Protein AF-A0A1F5L7R1-F1 (afdb_monomer)

pLDDT: mean 73.37, std 27.28, range [24.64, 97.44]

InterPro domains:
  IPR043803 Domain of unknown function DUF5872 [PF19197] (8-75)

Radius of gyration: 29.21 Å; Cα contacts (8 Å, |Δi|>4): 154; chains: 1; bounding box: 53×44×106 Å

Sequence (204 aa):
MPPKDKYTDPKLRDKVKTEIHNSDKGGQPGQWSARKAQMMAAEYKKRGGGYNTNKEGKDESQKHLDKWTKEEWQTKEGSGTARQDDDSRKRYLPKKAWEGMNEEEKEETEDKKVEGSKEGKQFVGNTGTAKEARKRVTFDIDGNLNGKEEADGKREADGKGEADGKSKNTKGEGSGKKAGTKRKAKSQPAEKDNDRIKSLRKRK

Structure (mmCIF, N/CA/C/O backbone):
data_AF-A0A1F5L7R1-F1
#
_entry.id   AF-A0A1F5L7R1-F1
#
loop_
_atom_site.group_PDB
_atom_site.id
_atom_site.type_symbol
_atom_site.label_atom_id
_atom_site.label_alt_id
_atom_site.label_comp_id
_atom_site.label_asym_id
_atom_site.label_entity_id
_atom_site.label_seq_id
_atom_site.pdbx_PDB_ins_code
_atom_site.Cartn_x
_atom_site.Cartn_y
_atom_site.Cartn_z
_atom_site.occupancy
_atom_site.B_iso_or_equiv
_atom_site.auth_seq_id
_atom_site.auth_comp_id
_atom_site.auth_asym_id
_atom_site.auth_atom_id
_atom_site.pdbx_PDB_model_num
ATOM 1 N N . MET A 1 1 ? 3.285 8.938 -19.400 1.00 54.31 1 MET A N 1
ATOM 2 C CA . MET A 1 1 ? 4.449 8.043 -19.174 1.00 54.31 1 MET A CA 1
ATOM 3 C C . MET A 1 1 ? 5.331 8.697 -18.123 1.00 54.31 1 MET A C 1
ATOM 5 O O . MET A 1 1 ? 5.339 9.922 -18.104 1.00 54.31 1 MET A O 1
ATOM 9 N N . PRO A 1 2 ? 5.999 7.939 -17.234 1.00 57.50 2 PRO A N 1
ATOM 10 C CA . PRO A 1 2 ? 6.921 8.538 -16.271 1.00 57.50 2 PRO A CA 1
ATOM 11 C C . PRO A 1 2 ? 7.959 9.404 -17.005 1.00 57.50 2 PRO A C 1
ATOM 13 O O . PRO A 1 2 ? 8.331 9.041 -18.128 1.00 57.50 2 PRO A O 1
ATOM 16 N N . PRO A 1 3 ? 8.393 10.530 -16.411 1.00 64.44 3 PRO A N 1
ATOM 17 C CA . PRO A 1 3 ? 9.410 11.397 -16.997 1.00 64.44 3 PRO A CA 1
ATOM 18 C C . PRO A 1 3 ? 10.644 10.584 -17.389 1.00 64.44 3 PRO A C 1
ATOM 20 O O . PRO A 1 3 ? 11.042 9.674 -16.655 1.00 64.44 3 PRO A O 1
ATOM 23 N N . LYS A 1 4 ? 11.230 10.889 -18.552 1.00 69.44 4 LYS A N 1
ATOM 24 C CA . LYS A 1 4 ? 12.421 10.188 -19.065 1.00 69.44 4 LYS A CA 1
ATOM 25 C C . LYS A 1 4 ? 13.577 10.255 -18.065 1.00 69.44 4 LYS A C 1
ATOM 27 O O . LYS A 1 4 ? 14.307 9.284 -17.927 1.00 69.44 4 LYS A O 1
ATOM 32 N N . ASP A 1 5 ? 13.628 11.319 -17.276 1.00 75.94 5 ASP A N 1
ATOM 33 C CA . ASP A 1 5 ? 14.652 11.589 -16.264 1.00 75.94 5 ASP A CA 1
ATOM 34 C C . ASP A 1 5 ? 14.678 10.558 -15.121 1.00 75.94 5 ASP A C 1
ATOM 36 O O . ASP A 1 5 ? 15.670 10.451 -14.406 1.00 75.94 5 ASP A O 1
ATOM 40 N N . LYS A 1 6 ? 13.624 9.738 -14.969 1.00 81.94 6 LYS A N 1
ATOM 41 C CA . LYS A 1 6 ? 13.574 8.647 -13.977 1.00 81.94 6 LYS A CA 1
ATOM 42 C C . LYS A 1 6 ? 14.411 7.420 -14.368 1.00 81.94 6 LYS A C 1
ATOM 44 O O . LYS A 1 6 ? 14.561 6.511 -13.553 1.00 81.94 6 LYS A O 1
ATOM 49 N N . TYR A 1 7 ? 14.929 7.361 -15.592 1.00 87.31 7 TYR A N 1
ATOM 50 C CA . TYR A 1 7 ? 15.654 6.211 -16.135 1.00 87.31 7 TYR A CA 1
ATOM 51 C C . TYR A 1 7 ? 17.095 6.583 -16.470 1.00 87.31 7 TYR A C 1
ATOM 53 O O . TYR A 1 7 ? 17.334 7.640 -17.048 1.00 87.31 7 TYR A O 1
ATOM 61 N N . THR A 1 8 ? 18.043 5.697 -16.157 1.00 89.81 8 THR A N 1
ATOM 62 C CA . THR A 1 8 ? 19.463 5.924 -16.475 1.00 89.81 8 THR A CA 1
ATOM 63 C C . THR A 1 8 ? 19.701 5.999 -17.984 1.00 89.81 8 THR A C 1
ATOM 65 O O . THR A 1 8 ? 20.498 6.815 -18.432 1.00 89.81 8 THR A O 1
ATOM 68 N N . ASP A 1 9 ? 18.975 5.198 -18.775 1.00 90.94 9 ASP A N 1
ATOM 69 C CA . ASP A 1 9 ? 19.001 5.252 -20.237 1.00 90.94 9 ASP A CA 1
ATOM 70 C C . ASP A 1 9 ? 17.573 5.230 -20.823 1.00 90.94 9 ASP A C 1
ATOM 72 O O . ASP A 1 9 ? 16.980 4.167 -21.064 1.00 90.94 9 ASP A O 1
ATOM 76 N N . PRO A 1 10 ? 16.994 6.412 -21.099 1.00 91.50 10 PRO A N 1
ATOM 77 C CA . PRO A 1 10 ? 15.665 6.515 -21.691 1.00 91.50 10 PRO A CA 1
ATOM 78 C C . PRO A 1 10 ? 15.576 5.915 -23.101 1.00 91.50 10 PRO A C 1
ATOM 80 O O . PRO A 1 10 ? 14.526 5.394 -23.479 1.00 91.50 10 PRO A O 1
ATOM 83 N N . LYS A 1 11 ? 16.665 5.961 -23.884 1.00 92.62 11 LYS A N 1
ATOM 84 C CA . LYS A 1 11 ? 16.683 5.452 -25.264 1.00 92.62 11 LYS A CA 1
ATOM 85 C C . LYS A 1 11 ? 16.671 3.928 -25.271 1.00 92.62 11 LYS A C 1
ATOM 87 O O . LYS A 1 11 ? 15.932 3.331 -26.054 1.00 92.62 11 LYS A O 1
ATOM 92 N N . LEU A 1 12 ? 17.444 3.295 -24.388 1.00 93.69 12 LEU A N 1
ATOM 93 C CA . LEU A 1 12 ? 17.411 1.845 -24.195 1.00 93.69 12 LEU A CA 1
ATOM 94 C C . LEU A 1 12 ? 16.014 1.38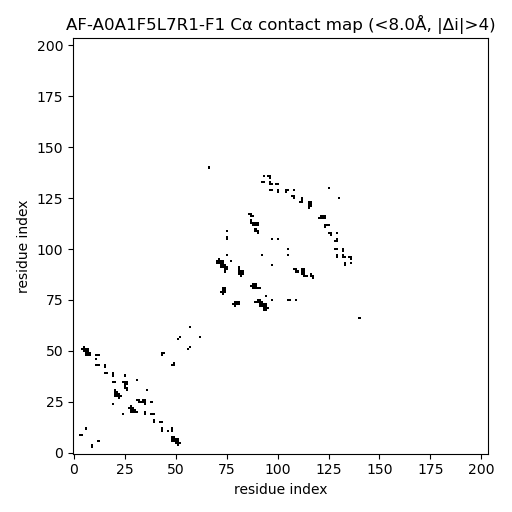0 -23.782 1.00 93.69 12 LEU A C 1
ATOM 96 O O . LEU A 1 12 ? 15.495 0.410 -24.332 1.00 93.69 12 LEU A O 1
ATOM 100 N N . ARG A 1 13 ? 15.370 2.099 -22.860 1.00 93.81 13 ARG A N 1
ATOM 101 C CA . ARG A 1 13 ? 14.007 1.783 -22.429 1.00 93.81 13 ARG A CA 1
ATOM 102 C C . ARG A 1 13 ? 13.008 1.809 -23.581 1.00 93.81 13 ARG A C 1
ATOM 104 O O . ARG A 1 13 ? 12.184 0.901 -23.684 1.00 93.81 13 ARG A O 1
ATOM 111 N N . ASP A 1 14 ? 13.054 2.840 -24.421 1.00 93.56 14 ASP A N 1
ATOM 112 C CA . ASP A 1 14 ? 12.123 2.971 -25.543 1.00 93.56 14 ASP A CA 1
ATOM 113 C C . ASP A 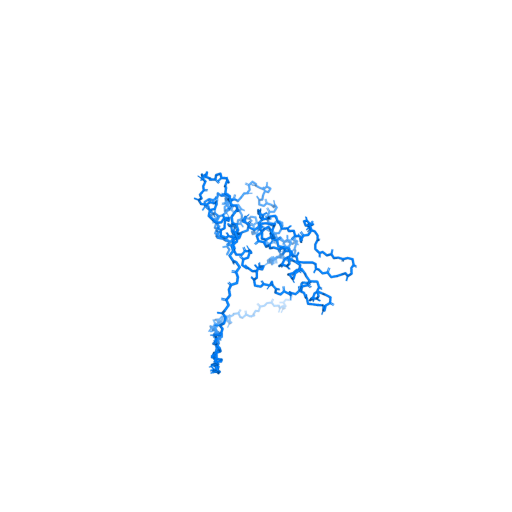1 14 ? 12.328 1.851 -26.577 1.00 93.56 14 ASP A C 1
ATOM 115 O O . ASP A 1 14 ? 11.338 1.295 -27.051 1.00 93.56 14 ASP A O 1
ATOM 119 N N . LYS A 1 15 ? 13.578 1.430 -26.832 1.00 95.25 15 LYS A N 1
ATOM 120 C CA . LYS A 1 15 ? 13.888 0.253 -27.668 1.00 95.25 15 LYS A CA 1
ATOM 121 C C . LYS A 1 15 ? 13.318 -1.043 -27.085 1.00 95.25 15 LYS A C 1
ATOM 123 O O . LYS A 1 15 ? 12.593 -1.766 -27.758 1.00 95.25 15 LYS A O 1
ATOM 128 N N . VAL A 1 16 ? 13.578 -1.320 -25.805 1.00 94.88 16 VAL A N 1
ATOM 129 C CA . VAL A 1 16 ? 13.053 -2.528 -25.140 1.00 94.88 16 VAL A CA 1
ATOM 130 C C . VAL A 1 16 ? 11.521 -2.523 -25.137 1.00 94.88 16 VAL A C 1
ATOM 132 O O . VAL A 1 16 ? 10.880 -3.556 -25.337 1.00 94.88 16 VAL A O 1
ATOM 135 N N . LYS A 1 17 ? 10.909 -1.350 -24.945 1.00 93.62 17 LYS A N 1
ATOM 136 C CA . LYS A 1 17 ? 9.456 -1.190 -24.992 1.00 93.62 17 LYS A CA 1
ATOM 137 C C . LYS A 1 17 ? 8.897 -1.546 -26.369 1.00 93.62 17 LYS A C 1
ATOM 139 O O . LYS A 1 17 ? 7.914 -2.280 -26.414 1.00 93.62 17 LYS A O 1
ATOM 144 N N . THR A 1 18 ? 9.465 -1.031 -27.460 1.00 94.88 18 THR A N 1
ATOM 145 C CA . THR A 1 18 ? 8.961 -1.309 -28.816 1.00 94.88 18 THR A CA 1
ATOM 146 C C . THR A 1 18 ? 9.141 -2.774 -29.200 1.00 94.88 18 THR A C 1
ATOM 148 O O . THR A 1 18 ? 8.199 -3.378 -29.710 1.00 94.88 18 THR A O 1
ATOM 151 N N . GLU A 1 19 ? 10.288 -3.373 -28.874 1.00 94.44 19 GLU A N 1
ATOM 152 C CA . GLU A 1 19 ? 10.548 -4.802 -29.093 1.00 94.44 19 GLU A CA 1
ATOM 153 C C . GLU A 1 19 ? 9.495 -5.683 -28.402 1.00 94.44 19 GLU A C 1
ATOM 155 O O . GLU A 1 19 ? 8.880 -6.542 -29.031 1.00 94.44 19 GLU A O 1
ATOM 160 N N . ILE A 1 20 ? 9.217 -5.437 -27.119 1.00 94.62 20 ILE A N 1
ATOM 161 C CA . ILE A 1 20 ? 8.271 -6.256 -26.343 1.00 94.62 20 ILE A CA 1
ATOM 162 C C . ILE A 1 20 ? 6.820 -5.960 -26.709 1.00 94.62 20 ILE A C 1
ATOM 164 O O . ILE A 1 20 ? 5.980 -6.859 -26.704 1.00 94.62 20 ILE A O 1
ATOM 168 N N . HIS A 1 21 ? 6.508 -4.712 -27.049 1.00 94.38 21 HIS A N 1
ATOM 169 C CA . HIS A 1 21 ? 5.183 -4.342 -27.530 1.00 94.38 21 HIS A CA 1
ATOM 170 C C . HIS A 1 21 ? 4.824 -5.122 -28.800 1.00 94.38 21 HIS A C 1
ATOM 172 O O . HIS A 1 21 ? 3.719 -5.659 -28.898 1.00 94.38 21 HIS A O 1
ATOM 178 N N . ASN A 1 22 ? 5.775 -5.243 -29.728 1.00 94.75 22 ASN A N 1
ATOM 179 C CA . ASN A 1 22 ? 5.586 -5.938 -30.999 1.00 94.75 22 ASN A CA 1
ATOM 180 C C . ASN A 1 22 ? 5.802 -7.452 -30.904 1.00 94.75 22 ASN A C 1
ATOM 182 O O . ASN A 1 22 ? 5.385 -8.173 -31.802 1.00 94.75 22 ASN A O 1
ATOM 186 N N . SER A 1 23 ? 6.395 -7.943 -29.816 1.00 92.38 23 SER A N 1
ATOM 187 C CA . SER A 1 23 ? 6.510 -9.376 -29.576 1.00 92.38 23 SER A CA 1
ATOM 188 C C . SER A 1 23 ? 5.147 -10.019 -29.300 1.00 92.38 23 SER A C 1
ATOM 190 O O . SER A 1 23 ? 4.250 -9.451 -28.678 1.00 92.38 23 SER A O 1
ATOM 192 N N . ASP A 1 24 ? 5.037 -11.258 -29.739 1.00 92.19 24 ASP A N 1
ATOM 193 C CA . ASP A 1 24 ? 4.025 -12.271 -29.456 1.00 92.19 24 ASP A CA 1
ATOM 194 C C . ASP A 1 24 ? 4.119 -12.845 -28.023 1.00 92.19 24 ASP A C 1
ATOM 196 O O . ASP A 1 24 ? 3.237 -13.575 -27.566 1.00 92.19 24 ASP A O 1
ATOM 200 N N . LYS A 1 25 ? 5.152 -12.469 -27.255 1.00 87.06 25 LYS A N 1
ATOM 201 C CA . LYS A 1 25 ? 5.330 -12.895 -25.861 1.00 87.06 25 LYS A CA 1
ATOM 202 C C . LYS A 1 25 ? 4.546 -12.014 -24.891 1.00 87.06 25 LYS A C 1
ATOM 204 O O . LYS A 1 25 ? 4.654 -10.790 -24.882 1.00 87.06 25 LYS A O 1
ATOM 209 N N . GLY A 1 26 ? 3.790 -12.660 -24.003 1.00 86.12 26 GLY A N 1
ATOM 210 C CA . GLY A 1 26 ? 3.022 -11.978 -22.960 1.00 86.12 26 GLY A CA 1
ATOM 211 C C . GLY A 1 26 ? 1.729 -11.323 -23.452 1.00 86.12 26 GLY A C 1
ATOM 212 O O . GLY A 1 26 ? 1.176 -10.502 -22.732 1.00 86.12 26 GLY A O 1
ATOM 213 N N . GLY A 1 27 ? 1.237 -11.657 -24.642 1.00 91.38 27 GLY A N 1
ATOM 214 C CA . GLY A 1 27 ? -0.018 -11.148 -25.202 1.00 91.38 27 GLY A CA 1
ATOM 215 C C . GLY A 1 27 ? 0.098 -10.932 -26.708 1.00 91.38 27 GLY A C 1
ATOM 216 O O . GLY A 1 27 ? 1.162 -11.154 -27.281 1.00 91.38 27 GLY A O 1
ATOM 217 N N . GLN A 1 28 ? -0.975 -10.463 -27.347 1.00 91.69 28 GLN A N 1
ATOM 218 C CA . GLN A 1 28 ? -0.959 -10.216 -28.789 1.00 91.69 28 GLN A CA 1
ATOM 219 C C . GLN A 1 28 ? 0.059 -9.122 -29.172 1.00 91.69 28 GLN A C 1
ATOM 221 O O . GLN A 1 28 ? 0.217 -8.140 -28.429 1.00 91.69 28 GLN A O 1
ATOM 226 N N . PRO A 1 29 ? 0.747 -9.262 -30.320 1.00 93.75 29 PRO A N 1
ATOM 227 C CA . PRO A 1 29 ? 1.580 -8.208 -30.894 1.00 93.75 29 PRO A CA 1
ATOM 228 C C . PRO A 1 29 ? 0.817 -6.886 -31.012 1.00 93.75 29 PRO A C 1
ATOM 230 O O . PRO A 1 29 ? -0.353 -6.867 -31.385 1.00 93.75 29 PRO A O 1
ATOM 233 N N . GLY A 1 30 ? 1.465 -5.772 -30.674 1.00 92.38 30 GLY A N 1
ATOM 234 C CA . GLY A 1 30 ? 0.848 -4.447 -30.759 1.00 92.38 30 GLY A CA 1
ATOM 235 C C . GLY A 1 30 ? -0.032 -4.064 -29.563 1.00 92.38 30 GLY A C 1
ATOM 236 O O . GLY A 1 30 ? -0.551 -2.952 -29.530 1.00 92.38 30 GLY A O 1
ATOM 237 N N . GLN A 1 31 ? -0.197 -4.950 -28.577 1.00 93.69 31 GLN A N 1
ATOM 238 C CA . GLN A 1 31 ? -0.926 -4.662 -27.341 1.00 93.69 31 GLN A CA 1
ATOM 239 C C . GLN A 1 31 ? 0.003 -4.615 -26.132 1.00 93.69 31 GLN A C 1
ATOM 241 O O . GLN A 1 31 ? 1.000 -5.339 -26.050 1.00 93.69 31 GLN A O 1
ATOM 246 N N . TRP A 1 32 ? -0.365 -3.791 -25.151 1.00 95.00 32 TRP A N 1
ATOM 247 C CA . TRP A 1 32 ? 0.338 -3.696 -23.880 1.00 95.00 32 TRP A CA 1
ATOM 248 C C . TRP A 1 32 ? -0.412 -4.454 -22.786 1.00 95.00 32 TRP A C 1
ATOM 250 O O . TRP A 1 32 ? -1.535 -4.104 -22.433 1.00 95.00 32 TRP A O 1
ATOM 260 N N . SER A 1 33 ? 0.226 -5.481 -22.232 1.00 94.38 33 SER A N 1
ATOM 261 C CA . SER A 1 33 ? -0.309 -6.296 -21.140 1.00 94.38 33 SER A CA 1
ATOM 262 C C . SER A 1 33 ? 0.548 -6.157 -19.878 1.00 94.38 33 SER A C 1
ATOM 264 O O . SER A 1 33 ? 1.711 -5.742 -19.932 1.00 94.38 33 SER A O 1
ATOM 266 N N . ALA A 1 34 ? 0.011 -6.582 -18.730 1.00 94.44 34 ALA A N 1
ATOM 267 C CA . ALA A 1 34 ? 0.777 -6.659 -17.485 1.00 94.44 34 ALA A CA 1
ATOM 268 C C . ALA A 1 34 ? 2.025 -7.550 -17.631 1.00 94.44 34 ALA A C 1
ATOM 270 O O . ALA A 1 34 ? 3.105 -7.199 -17.153 1.00 94.44 34 ALA A O 1
ATOM 271 N N . ARG A 1 35 ? 1.909 -8.672 -18.356 1.00 94.88 35 ARG A N 1
ATOM 272 C CA . ARG A 1 35 ? 3.029 -9.594 -18.574 1.00 94.88 35 ARG A CA 1
ATOM 273 C C . ARG A 1 35 ? 4.128 -8.965 -19.430 1.00 94.88 35 ARG A C 1
ATOM 275 O O . ARG A 1 35 ? 5.303 -9.115 -19.105 1.00 94.88 35 ARG A O 1
ATOM 282 N N . LYS A 1 36 ? 3.763 -8.203 -20.463 1.00 95.88 36 LYS A N 1
ATOM 283 C CA . LYS A 1 36 ? 4.718 -7.430 -21.271 1.00 95.88 36 LYS A CA 1
ATOM 284 C C . LYS A 1 36 ? 5.417 -6.348 -20.454 1.00 95.88 36 LYS A C 1
ATOM 286 O O . LYS A 1 36 ? 6.626 -6.184 -20.578 1.00 95.88 36 LYS A O 1
ATOM 291 N N . ALA A 1 37 ? 4.702 -5.659 -19.564 1.00 94.62 37 ALA A N 1
ATOM 292 C CA . ALA A 1 37 ? 5.318 -4.677 -18.672 1.00 94.62 37 ALA A CA 1
ATOM 293 C C . ALA A 1 37 ? 6.376 -5.311 -17.747 1.00 94.62 37 ALA A C 1
ATOM 295 O O . ALA A 1 37 ? 7.464 -4.755 -17.601 1.00 94.62 37 ALA A O 1
ATOM 296 N N . GLN A 1 38 ? 6.089 -6.492 -17.185 1.00 94.94 38 GLN A N 1
ATOM 297 C CA . GLN A 1 38 ?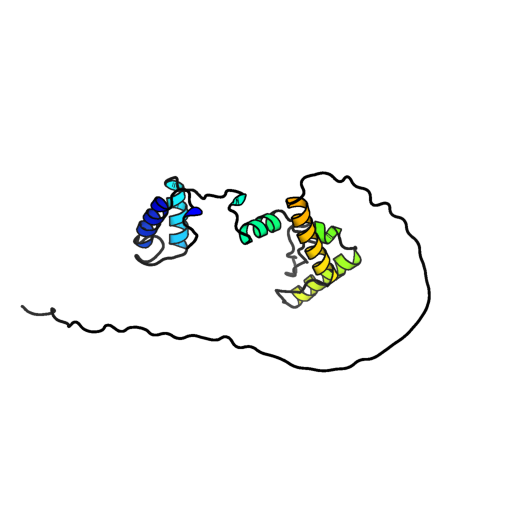 7.058 -7.261 -16.393 1.00 94.94 38 GLN A CA 1
ATOM 298 C C . GLN A 1 38 ? 8.290 -7.648 -17.221 1.00 94.94 38 GLN A C 1
ATOM 300 O O . GLN A 1 38 ? 9.418 -7.437 -16.777 1.00 94.94 38 GLN A O 1
ATOM 305 N N . MET A 1 39 ? 8.082 -8.170 -18.436 1.00 94.81 39 MET A N 1
ATOM 306 C CA . MET A 1 39 ? 9.182 -8.524 -19.339 1.00 94.81 39 MET A CA 1
ATOM 307 C C . MET A 1 39 ? 10.027 -7.302 -19.707 1.00 94.81 39 MET A C 1
ATOM 309 O O . MET A 1 39 ? 11.248 -7.394 -19.709 1.00 94.81 39 MET A O 1
ATOM 313 N N . MET A 1 40 ? 9.405 -6.146 -19.953 1.00 95.19 40 MET A N 1
ATOM 314 C CA . MET A 1 40 ? 10.120 -4.909 -20.281 1.00 95.19 40 MET A CA 1
ATOM 315 C C . MET A 1 40 ? 10.984 -4.422 -19.135 1.00 95.19 40 MET A C 1
ATOM 317 O O . MET A 1 40 ? 12.141 -4.083 -19.365 1.00 95.19 40 MET A O 1
ATOM 321 N N . ALA A 1 41 ? 10.468 -4.442 -17.907 1.00 94.19 41 ALA A N 1
ATOM 322 C CA . ALA A 1 41 ? 11.264 -4.088 -16.741 1.00 94.19 41 ALA A CA 1
ATOM 323 C C . ALA A 1 41 ? 12.469 -5.032 -16.567 1.00 94.19 41 ALA A C 1
ATOM 325 O O . ALA A 1 41 ? 13.577 -4.565 -16.299 1.00 94.19 41 ALA A O 1
ATOM 326 N N . ALA A 1 42 ? 12.265 -6.340 -16.757 1.00 95.19 42 ALA A N 1
ATOM 327 C CA . ALA A 1 42 ? 13.323 -7.340 -16.649 1.00 95.19 42 ALA A CA 1
ATOM 328 C C . ALA A 1 42 ? 14.388 -7.191 -17.749 1.00 95.19 42 ALA A C 1
ATOM 330 O O . ALA A 1 42 ? 15.576 -7.151 -17.440 1.00 95.19 42 ALA A O 1
ATOM 331 N N . GLU A 1 43 ? 13.980 -7.056 -19.013 1.00 95.06 43 GLU A N 1
ATOM 332 C CA . GLU A 1 43 ? 14.885 -6.868 -20.156 1.00 95.06 43 GLU A CA 1
ATOM 333 C C . GLU A 1 43 ? 15.636 -5.539 -20.082 1.00 95.06 43 GLU A C 1
ATOM 335 O O . GLU A 1 43 ? 16.840 -5.497 -20.318 1.00 95.06 43 GLU A O 1
ATOM 340 N N . TYR A 1 44 ? 14.960 -4.459 -19.686 1.00 95.31 44 TYR A N 1
ATOM 341 C CA . TYR A 1 44 ? 15.604 -3.168 -19.472 1.00 95.31 44 TYR A CA 1
ATOM 342 C C . TYR A 1 44 ? 16.705 -3.280 -18.412 1.00 95.31 44 TYR A C 1
ATOM 344 O O . TYR A 1 44 ? 17.836 -2.876 -18.674 1.00 95.31 44 TYR A O 1
ATOM 352 N N . LYS A 1 45 ? 16.419 -3.928 -17.273 1.00 94.06 45 LYS A N 1
ATOM 353 C CA . LYS A 1 45 ? 17.420 -4.183 -16.226 1.00 94.06 45 LYS A CA 1
ATOM 354 C C . LYS A 1 45 ? 18.561 -5.079 -16.714 1.00 94.06 45 LYS A C 1
ATOM 356 O O . LYS A 1 45 ? 19.723 -4.799 -16.439 1.00 94.06 45 LYS A O 1
ATOM 361 N N . LYS A 1 46 ? 18.244 -6.134 -17.467 1.00 95.38 46 LYS A N 1
ATOM 362 C CA . LYS A 1 46 ? 19.226 -7.074 -18.028 1.00 95.38 46 LYS A CA 1
ATOM 363 C C . LYS A 1 46 ? 20.194 -6.395 -18.996 1.00 95.38 46 LYS A C 1
ATOM 365 O O . LYS A 1 46 ? 21.368 -6.742 -19.023 1.00 95.38 46 LYS A O 1
ATOM 370 N N . ARG A 1 47 ? 19.719 -5.416 -19.766 1.00 95.00 47 ARG A N 1
ATOM 371 C CA . ARG A 1 47 ? 20.532 -4.643 -20.719 1.00 95.00 47 ARG A CA 1
ATOM 372 C C . ARG A 1 47 ? 21.283 -3.470 -20.072 1.00 95.00 47 ARG A C 1
ATOM 374 O O . ARG A 1 47 ? 21.760 -2.597 -20.786 1.00 95.00 47 ARG A O 1
ATOM 381 N N . GLY A 1 48 ? 21.383 -3.436 -18.740 1.00 92.19 48 GLY A N 1
ATOM 382 C CA . GLY A 1 48 ? 22.104 -2.395 -17.997 1.00 92.19 48 GLY A CA 1
ATOM 383 C C . GLY A 1 48 ? 21.286 -1.131 -17.717 1.00 92.19 48 GLY A C 1
ATOM 384 O O . GLY A 1 48 ? 21.812 -0.157 -17.185 1.00 92.19 48 GLY A O 1
ATOM 385 N N . GLY A 1 49 ? 19.993 -1.135 -18.042 1.00 91.81 49 GLY A N 1
ATOM 386 C CA . GLY A 1 49 ? 19.073 -0.063 -17.699 1.00 91.81 49 GLY A CA 1
ATOM 387 C C . GLY A 1 49 ? 18.771 -0.022 -16.200 1.00 91.81 49 GLY A C 1
ATOM 388 O O . GLY A 1 49 ? 18.460 -1.031 -15.570 1.00 91.81 49 GLY A O 1
ATOM 389 N N . GLY A 1 50 ? 18.813 1.170 -15.624 1.00 89.50 50 GLY A N 1
ATOM 390 C CA . GLY A 1 50 ? 18.535 1.445 -14.221 1.00 89.50 50 GLY A CA 1
ATOM 391 C C . GLY A 1 50 ? 17.534 2.583 -14.047 1.00 89.50 50 GLY A C 1
ATOM 392 O O . GLY A 1 50 ? 17.005 3.143 -15.017 1.00 89.50 50 GLY A O 1
ATOM 393 N N . TYR A 1 51 ? 17.275 2.915 -12.786 1.00 88.00 51 TYR A N 1
ATOM 394 C CA . TYR A 1 51 ? 16.397 4.006 -12.380 1.00 88.00 51 TYR A CA 1
ATOM 395 C C . TYR A 1 51 ? 17.216 5.061 -11.644 1.00 88.00 51 TYR A C 1
ATOM 397 O O . TYR A 1 51 ? 18.009 4.723 -10.768 1.00 88.00 51 TYR A O 1
ATOM 405 N N . ASN A 1 52 ? 16.998 6.330 -11.976 1.00 81.81 52 ASN A N 1
ATOM 406 C CA . ASN A 1 52 ? 17.622 7.445 -11.276 1.00 81.81 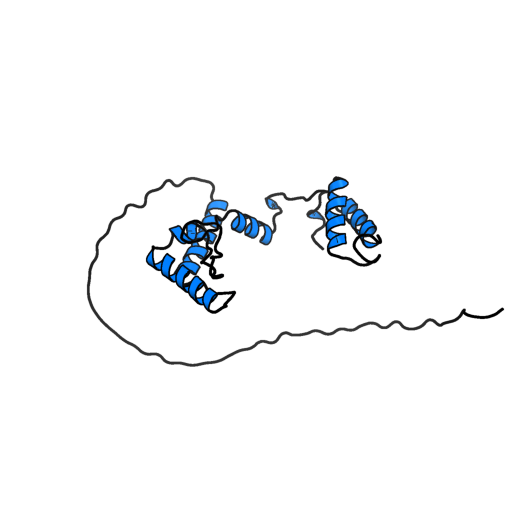52 ASN A CA 1
ATOM 407 C C . ASN A 1 52 ? 16.806 7.719 -10.010 1.00 81.81 52 ASN A C 1
ATOM 409 O O . ASN A 1 52 ? 15.810 8.440 -10.041 1.00 81.81 52 ASN A O 1
ATOM 413 N N . THR A 1 53 ? 17.182 7.092 -8.898 1.00 70.94 53 THR A N 1
ATOM 414 C CA . THR A 1 53 ? 16.535 7.292 -7.594 1.00 70.94 53 THR A CA 1
ATOM 415 C C . THR A 1 53 ? 17.450 8.075 -6.662 1.00 70.94 53 THR A C 1
ATOM 417 O O . THR A 1 53 ? 17.796 7.601 -5.579 1.00 70.94 53 THR A O 1
ATOM 420 N N . ASN A 1 54 ? 17.864 9.277 -7.066 1.00 70.19 54 ASN A N 1
ATOM 421 C CA . ASN A 1 54 ? 18.499 10.191 -6.118 1.00 70.19 54 ASN A CA 1
ATOM 422 C C . ASN A 1 54 ? 17.452 10.592 -5.069 1.00 70.19 54 ASN A C 1
ATOM 424 O O . ASN A 1 54 ? 16.285 10.807 -5.405 1.00 70.19 54 ASN A O 1
ATOM 428 N N . LYS A 1 55 ? 17.848 10.678 -3.791 1.00 62.66 55 LYS A N 1
ATOM 429 C CA . LYS A 1 55 ? 16.946 11.055 -2.680 1.00 62.66 55 LYS A CA 1
ATOM 430 C C . LYS A 1 55 ? 16.228 12.386 -2.944 1.00 62.66 55 LYS A C 1
ATOM 432 O O . LYS A 1 55 ? 15.066 12.526 -2.580 1.00 62.66 55 LYS A O 1
ATOM 437 N N . GLU A 1 56 ? 16.899 13.305 -3.630 1.00 66.81 56 GLU A N 1
ATOM 438 C CA . GLU A 1 56 ? 16.397 14.631 -4.015 1.00 66.81 56 GLU A CA 1
ATOM 439 C C . GLU A 1 56 ? 15.378 14.575 -5.167 1.00 66.81 56 GLU A C 1
ATOM 441 O O . GLU A 1 56 ? 14.524 15.446 -5.279 1.00 66.81 56 GLU A O 1
ATOM 446 N N . GLY A 1 57 ? 15.422 13.525 -5.995 1.00 69.56 57 GLY A N 1
ATOM 447 C CA . GLY A 1 57 ? 14.512 13.310 -7.125 1.00 69.56 57 GLY A CA 1
ATOM 448 C C . GLY A 1 57 ? 13.254 12.505 -6.782 1.00 69.56 57 GLY A C 1
ATOM 449 O O . GLY A 1 57 ? 12.497 12.136 -7.684 1.00 69.56 57 GLY A O 1
ATOM 450 N N . LYS A 1 58 ? 13.028 12.182 -5.500 1.00 79.00 58 LYS A N 1
ATOM 451 C CA . LYS A 1 58 ? 11.807 11.493 -5.065 1.00 79.00 58 LYS A CA 1
ATOM 452 C C . LYS A 1 58 ? 10.616 12.438 -5.176 1.00 79.00 58 LYS A C 1
ATOM 454 O O . LYS A 1 58 ? 10.626 13.526 -4.608 1.00 79.00 58 LYS A O 1
ATOM 459 N N . ASP A 1 59 ? 9.571 11.997 -5.870 1.00 83.25 59 ASP A N 1
ATOM 460 C CA . ASP A 1 59 ? 8.297 12.711 -5.841 1.00 83.25 59 ASP A CA 1
ATOM 461 C C . ASP A 1 59 ? 7.610 12.557 -4.470 1.00 83.25 59 ASP A C 1
ATOM 463 O O . ASP A 1 59 ? 7.957 11.681 -3.672 1.00 83.25 59 ASP A O 1
ATOM 467 N N . GLU A 1 60 ? 6.630 13.416 -4.190 1.00 84.12 60 GLU A N 1
ATOM 468 C CA . GLU A 1 60 ? 5.924 13.448 -2.901 1.00 84.12 60 GLU A CA 1
ATOM 469 C C . GLU A 1 60 ? 5.288 12.098 -2.533 1.00 84.12 60 GLU A C 1
ATOM 471 O O . GLU A 1 60 ? 5.276 11.713 -1.363 1.00 84.12 60 GLU A O 1
ATOM 476 N N . SER A 1 61 ? 4.832 11.324 -3.524 1.00 85.81 61 SER A N 1
ATOM 477 C CA . SER A 1 61 ? 4.264 9.997 -3.279 1.00 85.81 61 SER A CA 1
ATOM 478 C C . SER A 1 61 ? 5.330 8.989 -2.843 1.00 85.81 61 SER A C 1
ATOM 480 O O . SER A 1 61 ? 5.090 8.210 -1.923 1.00 85.81 61 SER A O 1
ATOM 482 N N . GLN A 1 62 ? 6.528 9.040 -3.435 1.00 85.75 62 GLN A N 1
ATOM 483 C CA . GLN A 1 62 ? 7.658 8.198 -3.031 1.00 85.75 62 GLN A CA 1
ATOM 484 C C . GLN A 1 62 ? 8.167 8.569 -1.637 1.00 85.75 62 GLN A C 1
ATOM 486 O O . GLN A 1 62 ? 8.452 7.682 -0.836 1.00 85.75 62 GLN A O 1
ATOM 491 N N . LYS A 1 63 ? 8.220 9.867 -1.312 1.00 87.06 63 LYS A N 1
ATOM 492 C CA . LYS A 1 63 ? 8.554 10.325 0.044 1.00 87.06 63 LYS A CA 1
ATOM 493 C C . LYS A 1 63 ? 7.532 9.821 1.063 1.00 87.06 63 LYS A C 1
ATOM 495 O O . LYS A 1 63 ? 7.915 9.330 2.120 1.00 87.06 63 LYS A O 1
ATOM 500 N N . HIS A 1 64 ? 6.239 9.906 0.749 1.00 86.44 64 HIS A N 1
ATOM 501 C CA . HIS A 1 64 ? 5.184 9.386 1.617 1.00 86.44 64 HIS A CA 1
ATOM 502 C C . HIS A 1 64 ? 5.272 7.859 1.783 1.00 86.44 64 HIS A C 1
ATOM 504 O O . HIS A 1 64 ? 5.101 7.358 2.890 1.00 86.44 64 HIS A O 1
ATOM 510 N N . LEU A 1 65 ? 5.589 7.113 0.719 1.00 89.50 65 LEU A N 1
ATOM 511 C CA . LEU A 1 65 ? 5.808 5.663 0.795 1.00 89.50 65 LEU A CA 1
ATOM 512 C C . LEU A 1 65 ? 7.009 5.298 1.669 1.00 89.50 65 LEU A C 1
ATOM 514 O O . LEU A 1 65 ? 6.908 4.361 2.458 1.00 89.50 65 LEU A O 1
ATOM 518 N N . ASP A 1 66 ? 8.119 6.034 1.573 1.00 87.00 66 ASP A N 1
ATOM 519 C CA . ASP A 1 66 ? 9.271 5.816 2.454 1.00 87.00 66 ASP A CA 1
ATOM 520 C C . ASP A 1 66 ? 8.885 6.006 3.925 1.00 87.00 66 ASP A C 1
ATOM 522 O O . ASP A 1 66 ? 9.292 5.214 4.770 1.00 87.00 66 ASP A O 1
ATOM 526 N N . LYS A 1 67 ? 8.117 7.059 4.239 1.00 87.44 67 LYS A N 1
ATOM 527 C CA . LYS A 1 67 ? 7.633 7.330 5.602 1.00 87.44 67 LYS A CA 1
ATOM 528 C C . LYS A 1 67 ? 6.738 6.193 6.083 1.00 87.44 67 LYS A C 1
ATOM 530 O O . LYS A 1 67 ? 7.025 5.586 7.106 1.00 87.44 67 LYS A O 1
ATOM 535 N N . TRP A 1 68 ? 5.740 5.841 5.277 1.00 90.38 68 TRP A N 1
ATOM 536 C CA . TRP A 1 68 ? 4.800 4.764 5.571 1.00 90.38 68 TRP A CA 1
ATOM 537 C C . TRP A 1 68 ? 5.492 3.407 5.779 1.00 90.38 68 TRP A C 1
ATOM 539 O O . TRP A 1 68 ? 5.095 2.654 6.658 1.00 90.38 68 TRP A O 1
ATOM 549 N N . THR A 1 69 ? 6.545 3.111 5.009 1.00 90.19 69 THR A N 1
ATOM 550 C CA . THR A 1 69 ? 7.315 1.855 5.115 1.00 90.19 69 THR A CA 1
ATOM 551 C C . THR A 1 69 ? 8.232 1.830 6.340 1.00 90.19 69 THR A C 1
ATOM 553 O O . THR A 1 69 ? 8.542 0.759 6.850 1.00 90.19 69 THR A O 1
ATOM 556 N N . LYS A 1 70 ? 8.688 2.997 6.813 1.00 89.38 70 LYS A N 1
ATOM 557 C CA . LYS A 1 70 ? 9.487 3.124 8.043 1.00 89.38 70 LYS A CA 1
ATOM 558 C C . LYS A 1 70 ? 8.643 3.053 9.312 1.00 89.38 70 LYS A C 1
ATOM 560 O O . LYS A 1 70 ? 9.198 2.860 10.389 1.00 89.38 70 LYS A O 1
ATOM 565 N N . GLU A 1 71 ? 7.337 3.271 9.210 1.00 91.44 71 GLU A N 1
ATOM 566 C CA . GLU A 1 71 ? 6.433 3.082 10.337 1.00 91.44 71 GLU A CA 1
ATOM 567 C C . GLU A 1 71 ? 6.388 1.594 10.712 1.00 91.44 71 GLU A C 1
ATOM 569 O O . GLU A 1 71 ? 6.181 0.726 9.868 1.00 91.44 71 GLU A O 1
ATOM 574 N N . GLU A 1 72 ? 6.565 1.289 11.995 1.00 93.62 72 GLU A N 1
ATOM 575 C CA . GLU A 1 72 ? 6.400 -0.071 12.508 1.00 93.62 72 GLU A CA 1
ATOM 576 C C . GLU A 1 72 ? 4.909 -0.348 12.712 1.00 93.62 72 GLU A C 1
ATOM 578 O O . GLU A 1 72 ? 4.324 0.054 13.717 1.00 93.62 72 GLU A O 1
ATOM 583 N N . TRP A 1 73 ? 4.256 -0.972 11.734 1.00 95.31 73 TRP A N 1
ATOM 584 C CA . TRP A 1 73 ? 2.825 -1.265 11.808 1.00 95.31 73 TRP A CA 1
ATOM 585 C C . TRP A 1 73 ? 2.541 -2.546 12.599 1.00 95.31 73 TRP A C 1
ATOM 587 O O . TRP A 1 73 ? 3.089 -3.607 12.301 1.00 95.31 73 TRP A O 1
ATOM 597 N N . GLN A 1 74 ? 1.634 -2.463 13.574 1.00 96.88 74 GLN A N 1
ATOM 598 C CA . GLN A 1 74 ? 1.307 -3.578 14.466 1.00 96.88 74 GLN A CA 1
ATOM 599 C C . GLN A 1 74 ? -0.121 -3.501 15.038 1.00 96.88 74 GLN A C 1
ATOM 601 O O . GLN A 1 74 ? -0.809 -2.475 14.944 1.00 96.88 74 GLN A O 1
ATOM 606 N N . THR A 1 75 ? -0.584 -4.601 15.633 1.00 97.12 75 THR A N 1
ATOM 607 C CA . THR A 1 75 ? -1.766 -4.630 16.512 1.00 97.12 75 THR A CA 1
ATOM 608 C C . THR A 1 75 ? -1.464 -4.018 17.877 1.00 97.12 75 THR A C 1
ATOM 610 O O . THR A 1 75 ? -0.302 -3.762 18.188 1.00 97.12 75 THR A O 1
ATOM 613 N N . LYS A 1 76 ? -2.496 -3.854 18.716 1.00 95.44 76 LYS A N 1
ATOM 614 C CA . LYS A 1 76 ? -2.361 -3.454 20.126 1.00 95.44 76 LYS A CA 1
ATOM 615 C C . LYS A 1 76 ? -1.292 -4.280 20.861 1.00 95.44 76 LYS A C 1
ATOM 617 O O . LYS A 1 76 ? -0.369 -3.710 21.426 1.00 95.44 76 LYS A O 1
ATOM 622 N N . GLU A 1 77 ? -1.347 -5.606 20.709 1.00 92.56 77 GLU A N 1
ATOM 623 C CA . GLU A 1 77 ? -0.406 -6.581 21.302 1.00 92.56 77 GLU A CA 1
ATOM 624 C C . GLU A 1 77 ? 1.005 -6.609 20.672 1.00 92.56 77 GLU A C 1
ATOM 626 O O . GLU A 1 77 ? 1.818 -7.471 20.988 1.00 92.56 77 GLU A O 1
ATOM 631 N N . GLY A 1 78 ? 1.298 -5.742 19.698 1.00 93.31 78 GLY A N 1
ATOM 632 C CA . GLY A 1 78 ? 2.590 -5.738 19.002 1.00 93.31 78 GLY A CA 1
ATOM 633 C C . GLY A 1 78 ? 2.757 -6.784 17.889 1.00 93.31 78 GLY A C 1
ATOM 634 O O . GLY A 1 78 ? 3.832 -6.909 17.309 1.00 93.31 78 GLY A O 1
ATOM 635 N N . SER A 1 79 ? 1.701 -7.524 17.535 1.00 92.75 79 SER A N 1
ATOM 636 C CA . SER A 1 79 ? 1.738 -8.494 16.434 1.00 92.75 79 SER A CA 1
ATOM 637 C C . SER A 1 79 ? 1.666 -7.817 15.059 1.00 92.75 79 SER A C 1
ATOM 639 O O . SER A 1 79 ? 0.866 -6.908 14.823 1.00 92.75 79 SER A O 1
ATOM 641 N N . GLY A 1 80 ? 2.447 -8.322 14.100 1.00 93.69 80 GLY A N 1
ATOM 642 C CA . GLY A 1 80 ? 2.344 -7.954 12.680 1.00 93.69 80 GLY A CA 1
ATOM 643 C C . GLY A 1 80 ? 1.101 -8.528 11.982 1.00 93.69 80 GLY A C 1
ATOM 644 O O . GLY A 1 80 ? 0.757 -8.121 10.870 1.00 93.69 80 GLY A O 1
ATOM 645 N N . THR A 1 81 ? 0.387 -9.447 12.636 1.00 94.19 81 THR A N 1
ATOM 646 C CA . THR A 1 81 ? -0.796 -10.113 12.088 1.00 94.19 81 THR A CA 1
ATOM 647 C C . THR A 1 81 ? -2.044 -9.625 12.802 1.00 94.19 81 THR A C 1
ATOM 649 O O . THR A 1 81 ? -2.230 -9.875 13.986 1.00 94.19 81 THR A O 1
ATOM 652 N N . ALA A 1 82 ? -2.947 -8.977 12.064 1.00 94.81 82 ALA A N 1
ATOM 653 C CA . ALA A 1 82 ? -4.240 -8.567 12.610 1.00 94.81 82 ALA A CA 1
ATOM 654 C C . ALA A 1 82 ? -5.410 -9.509 12.253 1.00 94.81 82 ALA A C 1
ATOM 656 O O . ALA A 1 82 ? -6.521 -9.219 12.669 1.00 94.81 82 ALA A O 1
ATOM 657 N N . ARG A 1 83 ? -5.220 -10.589 11.472 1.00 95.38 83 ARG A N 1
ATOM 658 C CA . ARG A 1 83 ? -6.286 -11.583 11.198 1.00 95.38 83 ARG A CA 1
ATOM 659 C C . ARG A 1 83 ? -6.326 -12.536 12.380 1.00 95.38 83 ARG A C 1
ATOM 661 O O . ARG A 1 83 ? -5.265 -12.971 12.814 1.00 95.38 83 ARG A O 1
ATOM 668 N N . GLN A 1 84 ? -7.525 -12.813 12.858 1.00 93.38 84 GLN A N 1
ATOM 669 C CA . GLN A 1 84 ? -7.788 -13.739 13.948 1.00 93.38 84 GLN A CA 1
ATOM 670 C C . GLN A 1 84 ? -8.347 -15.054 13.399 1.00 93.38 84 GLN A C 1
ATOM 672 O O . GLN A 1 84 ? -8.725 -15.130 12.227 1.00 93.38 84 GLN A O 1
ATOM 677 N N . ASP A 1 85 ? -8.391 -16.076 14.249 1.00 93.56 85 ASP A N 1
ATOM 678 C CA . ASP A 1 85 ? -8.900 -17.404 13.887 1.00 93.56 85 ASP A CA 1
ATOM 679 C C . ASP A 1 85 ? -10.412 -17.404 13.610 1.00 93.56 85 ASP A C 1
ATOM 681 O O . ASP A 1 85 ? -10.897 -18.206 12.819 1.00 93.56 85 ASP A O 1
ATOM 685 N N . ASP A 1 86 ? -11.154 -16.462 14.200 1.00 91.25 86 ASP A N 1
ATOM 686 C CA . ASP A 1 86 ? -12.591 -16.251 13.978 1.00 91.25 86 ASP A CA 1
ATOM 687 C C . ASP A 1 86 ? -12.897 -15.386 12.735 1.00 91.25 86 ASP A C 1
ATOM 689 O O . ASP A 1 86 ? -13.980 -14.816 12.621 1.00 91.25 86 ASP A O 1
ATOM 693 N N . ASP A 1 87 ? -11.924 -15.237 11.825 1.00 91.19 87 ASP A N 1
ATOM 694 C CA . ASP A 1 87 ? -11.942 -14.362 10.641 1.00 91.19 87 ASP A CA 1
ATOM 695 C C . ASP A 1 87 ? -12.147 -12.864 10.915 1.00 91.19 87 ASP A C 1
ATOM 697 O O . ASP A 1 87 ? -12.131 -12.039 9.990 1.00 91.19 87 ASP A O 1
ATOM 701 N N . SER A 1 88 ? -12.242 -12.463 12.182 1.00 94.31 88 SER A N 1
ATOM 702 C CA . SER A 1 88 ? -12.263 -11.056 12.537 1.00 94.31 88 SER A CA 1
ATOM 703 C C . SER A 1 88 ? -10.870 -10.434 12.382 1.00 94.31 88 SER A C 1
ATOM 705 O O . SER A 1 88 ? -9.825 -11.097 12.369 1.00 94.31 88 SER A O 1
ATOM 707 N N . ARG A 1 89 ? -10.836 -9.111 12.219 1.00 96.12 89 ARG A N 1
ATOM 708 C CA . ARG A 1 89 ? -9.599 -8.347 12.075 1.00 96.12 89 ARG A CA 1
ATOM 709 C C . ARG A 1 89 ? -9.436 -7.394 13.251 1.00 96.12 89 ARG A C 1
ATOM 711 O O . ARG A 1 89 ? -10.319 -6.581 13.498 1.00 96.12 89 ARG A O 1
ATOM 718 N N . LYS A 1 90 ? -8.267 -7.428 13.886 1.00 96.38 90 LYS A N 1
ATOM 719 C CA . LYS A 1 90 ? -7.805 -6.441 14.868 1.00 96.38 90 LYS A CA 1
ATOM 720 C C . LYS A 1 90 ? -7.469 -5.105 14.213 1.00 96.38 90 LYS A C 1
ATOM 722 O O . LYS A 1 90 ? -7.257 -4.999 12.996 1.00 96.38 90 LYS A O 1
ATOM 727 N N . ARG A 1 91 ? -7.379 -4.057 15.029 1.00 97.12 91 ARG A N 1
ATOM 728 C CA . ARG A 1 91 ? -6.884 -2.754 14.579 1.00 97.12 91 ARG A CA 1
ATOM 729 C C . ARG A 1 91 ? -5.391 -2.834 14.267 1.00 97.12 91 ARG A C 1
ATOM 731 O O . ARG A 1 91 ? -4.623 -3.431 15.008 1.00 97.12 91 ARG A O 1
ATOM 738 N N . TYR A 1 92 ? -4.995 -2.206 13.163 1.00 96.38 92 TYR A N 1
ATOM 739 C CA . TYR A 1 92 ? -3.608 -2.137 12.719 1.00 96.38 92 TYR A CA 1
ATOM 740 C C . TYR A 1 92 ? -3.192 -0.667 12.609 1.00 96.38 92 TYR A C 1
ATOM 742 O O . TYR A 1 92 ? -3.769 0.080 11.812 1.00 96.38 92 TYR A O 1
ATOM 750 N N . LEU A 1 93 ? -2.253 -0.242 13.456 1.00 95.88 93 LEU A N 1
ATOM 751 C CA . LEU A 1 93 ? -1.767 1.139 13.554 1.00 95.88 93 LEU A CA 1
ATOM 752 C C . LEU A 1 93 ? -0.238 1.148 13.694 1.00 95.88 93 LEU A C 1
ATOM 754 O O . LEU A 1 93 ? 0.346 0.142 14.100 1.00 95.88 93 LEU A O 1
ATOM 758 N N . PRO A 1 94 ? 0.420 2.279 13.393 1.00 95.88 94 PRO A N 1
ATOM 759 C CA . PRO A 1 94 ? 1.828 2.462 13.721 1.00 95.88 94 PRO A CA 1
ATOM 760 C C . PRO A 1 94 ? 2.072 2.313 15.227 1.00 95.88 94 PRO A C 1
ATOM 762 O O . PRO A 1 94 ? 1.308 2.843 16.032 1.00 95.88 94 PRO A O 1
ATOM 765 N N . LYS A 1 95 ? 3.167 1.660 15.614 1.00 95.19 95 LYS A N 1
ATOM 766 C CA . LYS A 1 95 ? 3.594 1.449 17.003 1.00 95.19 95 LYS A CA 1
ATOM 767 C C . LYS A 1 95 ? 3.607 2.737 17.820 1.00 95.19 95 LYS A C 1
ATOM 769 O O . LYS A 1 95 ? 2.971 2.799 18.864 1.00 95.19 95 LYS A O 1
ATOM 774 N N . LYS A 1 96 ? 4.205 3.801 17.280 1.00 94.25 96 LYS A N 1
ATOM 775 C CA . LYS A 1 96 ? 4.220 5.127 17.919 1.00 94.25 96 LYS A CA 1
ATOM 776 C C . LYS A 1 96 ? 2.821 5.707 18.162 1.00 94.25 96 LYS A C 1
ATOM 778 O O . LYS A 1 96 ? 2.632 6.490 19.084 1.00 94.25 96 LYS A O 1
ATOM 783 N N . ALA A 1 97 ? 1.830 5.340 17.344 1.00 95.56 97 ALA A N 1
ATOM 784 C CA . ALA A 1 97 ? 0.456 5.789 17.553 1.00 95.56 97 ALA A CA 1
ATOM 785 C C . ALA A 1 97 ? -0.176 5.040 18.731 1.00 95.56 97 ALA A C 1
ATOM 787 O O . ALA A 1 97 ? -0.901 5.653 19.504 1.00 95.56 97 ALA A O 1
ATOM 788 N N . TRP A 1 98 ? 0.128 3.747 18.892 1.00 96.12 98 TRP A N 1
ATOM 789 C CA . TRP A 1 98 ? -0.268 2.984 20.076 1.00 96.12 98 TRP A CA 1
ATOM 790 C C . TRP A 1 98 ? 0.376 3.538 21.350 1.00 96.12 98 TRP A C 1
ATOM 792 O O . TRP A 1 98 ? -0.323 3.729 22.334 1.00 96.12 98 TRP A O 1
ATOM 802 N N . GLU A 1 99 ? 1.673 3.853 21.327 1.00 94.12 99 GLU A N 1
ATOM 803 C CA . GLU A 1 99 ? 2.401 4.426 22.476 1.00 94.12 99 GLU A CA 1
ATOM 804 C C . GLU A 1 99 ? 1.866 5.802 22.905 1.00 94.12 99 GLU A C 1
ATOM 806 O O . GLU A 1 99 ? 1.952 6.166 24.074 1.00 94.12 99 GLU A O 1
ATOM 811 N N . GLY A 1 100 ? 1.287 6.560 21.970 1.00 91.56 100 GLY A N 1
ATOM 812 C CA . GLY A 1 100 ? 0.662 7.856 22.236 1.00 91.56 100 GLY A CA 1
ATOM 813 C C . GLY A 1 100 ? -0.779 7.794 22.756 1.00 91.56 100 GLY A C 1
ATOM 814 O O . GLY A 1 100 ? -1.388 8.856 22.891 1.00 91.56 100 GLY A O 1
ATOM 815 N N . MET A 1 101 ? -1.326 6.597 22.992 1.00 94.25 101 MET A N 1
ATOM 816 C CA . MET A 1 101 ? -2.673 6.367 23.528 1.00 94.25 101 MET A CA 1
ATOM 817 C C . MET A 1 101 ? -2.598 5.665 24.887 1.00 94.25 101 MET A C 1
ATOM 819 O O . MET A 1 101 ? -1.706 4.845 25.128 1.00 94.25 101 MET A O 1
ATOM 823 N N . ASN A 1 102 ? -3.553 5.960 25.766 1.00 95.81 102 ASN A N 1
ATOM 824 C CA . ASN A 1 102 ? -3.716 5.217 27.014 1.00 95.81 102 ASN A CA 1
ATOM 825 C C . ASN A 1 102 ? -4.395 3.857 26.760 1.00 95.81 102 ASN A C 1
ATOM 827 O O . ASN A 1 102 ? -4.950 3.622 25.691 1.00 95.81 102 ASN A O 1
ATOM 831 N N 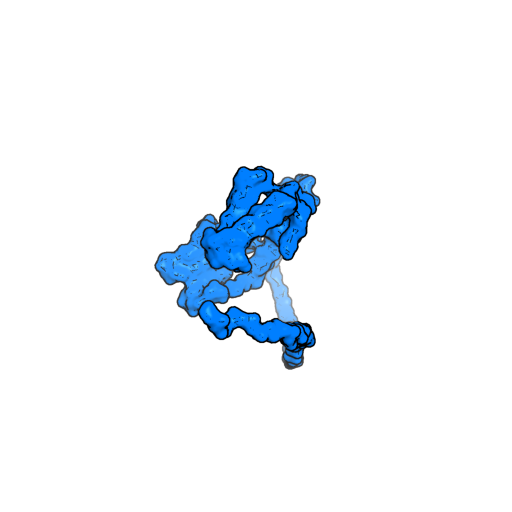. GLU A 1 103 ? -4.337 2.944 27.727 1.00 95.62 103 GLU A N 1
ATOM 832 C CA . GLU A 1 103 ? -4.788 1.560 27.532 1.00 95.62 103 GLU A CA 1
ATOM 833 C C . GLU A 1 103 ? -6.280 1.434 27.178 1.00 95.62 103 GLU A C 1
ATOM 835 O O . GLU A 1 103 ? -6.632 0.636 26.309 1.00 95.62 103 GLU A O 1
ATOM 840 N N . GLU A 1 104 ? -7.121 2.286 27.764 1.00 95.38 104 GLU A N 1
ATOM 841 C CA . GLU A 1 104 ? -8.561 2.346 27.498 1.00 95.38 104 GLU A CA 1
ATOM 842 C C . GLU A 1 104 ? -8.842 2.802 26.055 1.00 95.38 104 GLU A C 1
ATOM 844 O O . GLU A 1 104 ? -9.609 2.173 25.328 1.00 95.38 104 GLU A O 1
ATOM 849 N N . GLU A 1 105 ? -8.139 3.831 25.573 1.00 96.62 105 GLU A N 1
ATOM 850 C CA . GLU A 1 105 ? -8.234 4.299 24.184 1.00 96.62 105 GLU A CA 1
ATOM 851 C C . GLU A 1 105 ? -7.758 3.238 23.181 1.00 96.62 105 GLU A C 1
ATOM 853 O O . GLU A 1 105 ? -8.286 3.137 22.062 1.00 96.62 105 GLU A O 1
ATOM 858 N N . LYS A 1 106 ? -6.737 2.452 23.558 1.00 96.62 106 LYS A N 1
ATOM 859 C CA . LYS A 1 106 ? -6.244 1.362 22.712 1.00 96.62 106 LYS A CA 1
ATOM 860 C C . LYS A 1 106 ? -7.273 0.243 22.593 1.00 96.62 106 LYS A C 1
ATOM 862 O O . LYS A 1 106 ? -7.481 -0.273 21.495 1.00 96.62 106 LYS A O 1
ATOM 867 N N . GLU A 1 107 ? -7.889 -0.128 23.708 1.00 97.00 107 GLU A N 1
ATOM 868 C CA . GLU A 1 107 ? -8.934 -1.147 23.760 1.00 97.00 107 GLU A CA 1
ATOM 869 C C . GLU A 1 107 ? -10.163 -0.710 22.960 1.00 97.00 107 GLU A C 1
ATOM 871 O O . GLU A 1 107 ? -10.532 -1.392 22.007 1.00 97.00 107 GLU A O 1
ATOM 876 N N . GLU A 1 108 ? -10.681 0.499 23.198 1.00 96.94 108 GLU A N 1
ATOM 877 C CA . GLU A 1 108 ? -11.846 1.034 22.480 1.00 96.94 108 GLU A CA 1
ATOM 878 C C . GLU A 1 108 ? -11.643 1.000 20.952 1.00 96.94 108 GLU A C 1
ATOM 880 O O . GLU A 1 108 ? -12.534 0.645 20.168 1.00 96.94 108 GLU A O 1
ATOM 885 N N . THR A 1 109 ? -10.445 1.370 20.483 1.00 96.75 109 THR A N 1
ATOM 886 C CA . THR A 1 109 ? -10.168 1.392 19.045 1.00 96.75 109 THR A CA 1
ATOM 887 C C . THR A 1 109 ? -9.996 -0.003 18.448 1.00 96.75 109 THR A C 1
ATOM 889 O O . THR A 1 109 ? -10.327 -0.194 17.265 1.00 96.75 109 THR A O 1
ATOM 892 N N . GLU A 1 110 ? -9.484 -0.965 19.217 1.00 97.19 110 GLU A N 1
ATOM 893 C CA . GLU A 1 110 ? -9.397 -2.367 18.816 1.00 97.19 110 GLU A CA 1
ATOM 894 C C . GLU A 1 110 ? -10.778 -3.009 18.772 1.00 97.19 110 GLU A C 1
ATOM 896 O O . GLU A 1 110 ? -11.155 -3.512 17.710 1.00 97.19 110 GLU A O 1
ATOM 901 N N . ASP A 1 111 ? -11.554 -2.889 19.845 1.00 96.69 111 ASP A N 1
ATOM 902 C CA . ASP A 1 111 ? -12.895 -3.454 19.976 1.00 96.69 111 ASP A CA 1
ATOM 903 C C . ASP A 1 111 ? -13.797 -2.993 18.849 1.00 96.69 111 ASP A C 1
ATOM 905 O O . ASP A 1 111 ? -14.369 -3.809 18.127 1.00 96.69 111 ASP A O 1
ATOM 909 N N . LYS A 1 112 ? -13.799 -1.685 18.572 1.00 96.94 112 LYS A N 1
ATOM 910 C CA . LYS A 1 112 ? -14.538 -1.125 17.441 1.00 96.94 112 LYS A CA 1
ATOM 911 C C . LYS A 1 112 ? -14.179 -1.802 16.119 1.00 96.94 112 LYS A C 1
ATOM 913 O O . LYS A 1 112 ? -15.041 -1.991 15.261 1.00 96.94 112 LYS A O 1
ATOM 918 N N . LYS A 1 113 ? -12.899 -2.128 15.902 1.00 97.44 113 LYS A N 1
ATOM 919 C CA . LYS A 1 113 ? -12.447 -2.780 14.664 1.00 97.44 113 LYS A CA 1
ATOM 920 C C . LYS A 1 113 ? -12.819 -4.261 14.638 1.00 97.44 113 LYS A C 1
ATOM 922 O O . LYS A 1 113 ? -13.229 -4.728 13.574 1.00 97.44 113 LYS A O 1
ATOM 927 N N . VAL A 1 114 ? -12.702 -4.957 15.765 1.00 96.75 114 VAL A N 1
ATOM 928 C CA . VAL A 1 114 ? -13.081 -6.366 15.902 1.00 96.75 114 VAL A CA 1
ATOM 929 C C . VAL A 1 114 ? -14.586 -6.532 15.709 1.00 96.75 114 VAL A C 1
ATOM 931 O O . VAL A 1 114 ? -14.989 -7.316 14.854 1.00 96.75 114 VAL A O 1
ATOM 934 N N . GLU A 1 115 ? -15.409 -5.748 16.406 1.00 96.25 115 GLU A N 1
ATOM 935 C CA . GLU A 1 115 ? -16.872 -5.741 16.286 1.00 96.25 115 GLU A CA 1
ATOM 936 C C . GLU A 1 115 ? -17.300 -5.475 14.843 1.00 96.25 115 GLU A C 1
ATOM 938 O O . GLU A 1 115 ? -17.960 -6.307 14.225 1.00 96.25 115 GLU A O 1
ATOM 943 N N . GLY A 1 116 ? -16.819 -4.383 14.239 1.00 96.69 116 GLY A N 1
ATOM 944 C CA . GLY A 1 116 ? -17.164 -4.083 12.853 1.00 96.69 116 GLY A CA 1
ATOM 945 C C . GLY A 1 116 ? -16.695 -5.162 11.872 1.00 96.69 116 GLY A C 1
ATOM 946 O O . GLY A 1 116 ? -17.371 -5.426 10.881 1.00 96.69 116 GLY A O 1
ATOM 947 N N . SER A 1 117 ? -15.569 -5.829 12.143 1.00 96.12 117 SER A N 1
ATOM 948 C CA . SER A 1 117 ? -15.125 -6.964 11.330 1.00 96.12 117 SER A CA 1
ATOM 949 C C . SER A 1 117 ? -16.041 -8.179 11.481 1.00 96.12 117 SER A C 1
ATOM 951 O O . SER A 1 117 ? -16.314 -8.833 10.478 1.00 96.12 117 SER A O 1
ATOM 953 N N . LYS A 1 118 ? -16.519 -8.468 12.697 1.00 95.44 118 LYS A N 1
ATOM 954 C CA . LYS A 1 118 ? -17.483 -9.546 12.977 1.00 95.44 118 LYS A CA 1
ATOM 955 C C . LYS A 1 118 ? -18.833 -9.286 12.308 1.00 95.44 118 LYS A C 1
ATOM 957 O O . LYS A 1 118 ? -19.459 -10.212 11.812 1.00 95.44 118 LYS A O 1
ATOM 962 N N . GLU A 1 119 ? -19.228 -8.022 12.187 1.00 95.75 119 GLU A N 1
ATOM 963 C CA . GLU A 1 119 ? -20.391 -7.595 11.397 1.00 95.75 119 GLU A CA 1
ATOM 964 C C . GLU A 1 119 ? -20.160 -7.653 9.869 1.00 95.75 119 GLU A C 1
ATOM 966 O O . GLU A 1 119 ? -21.011 -7.221 9.091 1.00 95.75 119 GLU A O 1
ATOM 971 N N . GLY A 1 120 ? -18.996 -8.125 9.405 1.00 95.25 120 GLY A N 1
ATOM 972 C CA . GLY A 1 120 ? -18.656 -8.223 7.983 1.00 95.25 120 GLY A CA 1
ATOM 973 C C . GLY A 1 120 ? -18.201 -6.907 7.340 1.00 95.25 120 GLY A C 1
ATOM 974 O O . GLY A 1 120 ? -18.051 -6.827 6.117 1.00 95.25 120 GLY A O 1
ATOM 975 N N . LYS A 1 121 ? -17.946 -5.848 8.121 1.00 95.62 121 LYS A N 1
ATOM 976 C CA . LYS A 1 121 ? -17.464 -4.563 7.591 1.00 95.62 121 LYS A CA 1
ATOM 977 C C . LYS A 1 121 ? -15.962 -4.645 7.311 1.00 95.62 121 LYS A C 1
ATOM 979 O O . LYS A 1 121 ? -15.125 -4.580 8.215 1.00 95.62 121 LYS A O 1
ATOM 984 N N . GLN A 1 122 ? -15.598 -4.675 6.026 1.00 91.31 122 GLN A N 1
ATOM 985 C CA . GLN A 1 122 ? -14.195 -4.608 5.589 1.00 91.31 122 GLN A CA 1
ATOM 986 C C . GLN A 1 122 ? -13.485 -3.356 6.145 1.00 91.31 122 GLN A C 1
ATOM 988 O O . GLN A 1 122 ? -12.363 -3.433 6.662 1.00 91.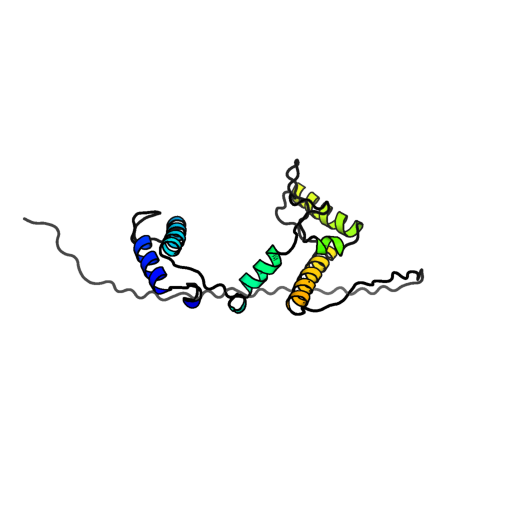31 122 GLN A O 1
ATOM 993 N N . PHE A 1 123 ? -14.158 -2.201 6.092 1.00 94.38 123 PHE A N 1
ATOM 994 C CA . PHE A 1 123 ? -13.631 -0.920 6.559 1.00 94.38 123 PHE A CA 1
ATOM 995 C C . PHE A 1 123 ? -14.377 -0.435 7.800 1.00 94.38 123 PHE A C 1
ATOM 997 O O . PHE A 1 123 ? -15.586 -0.226 7.771 1.00 94.38 123 PHE A O 1
ATOM 1004 N N . VAL A 1 124 ? -13.626 -0.198 8.876 1.00 96.88 124 VAL A N 1
ATOM 1005 C CA . VAL A 1 124 ? -14.135 0.388 10.119 1.00 96.88 124 VAL A CA 1
ATOM 1006 C C . VAL A 1 124 ? -13.281 1.604 10.446 1.00 96.88 124 VAL A C 1
ATOM 1008 O O . VAL A 1 124 ? -12.056 1.503 10.537 1.00 96.88 124 VAL A O 1
ATOM 1011 N N . GLY A 1 125 ? -13.917 2.762 10.611 1.00 96.25 125 GLY A N 1
ATOM 1012 C CA . GLY A 1 125 ? -13.215 4.007 10.913 1.00 96.25 125 GLY A CA 1
ATOM 1013 C C . GLY A 1 125 ? -12.427 3.934 12.224 1.00 96.25 125 GLY A C 1
ATOM 1014 O O . GLY A 1 125 ? -12.829 3.265 13.177 1.00 96.25 125 GLY A O 1
ATOM 1015 N N . ASN A 1 126 ? -11.286 4.621 12.275 1.00 95.56 126 ASN A N 1
ATOM 1016 C CA . ASN A 1 126 ? -10.561 4.858 13.528 1.00 95.56 126 ASN A CA 1
ATOM 1017 C C . ASN A 1 126 ? -11.416 5.695 14.493 1.00 95.56 126 ASN A C 1
ATOM 1019 O O . ASN A 1 126 ? -12.189 6.555 14.050 1.00 95.56 126 ASN A O 1
ATOM 1023 N N . THR A 1 127 ? -11.251 5.450 15.794 1.00 96.19 127 THR A N 1
ATOM 1024 C CA . THR A 1 127 ? -11.721 6.351 16.861 1.00 96.19 127 THR A CA 1
ATOM 1025 C C . THR A 1 127 ? -11.079 7.735 16.709 1.00 96.19 127 THR A C 1
ATOM 1027 O O . THR A 1 127 ? -10.119 7.900 15.949 1.00 96.19 127 THR A O 1
ATOM 1030 N N . GLY A 1 128 ? -11.640 8.757 17.366 1.00 95.50 128 GLY A N 1
ATOM 1031 C CA . GLY A 1 128 ? -11.088 10.118 17.319 1.00 95.50 128 GLY A CA 1
ATOM 1032 C C . GLY A 1 128 ? -9.630 10.140 17.778 1.00 95.50 128 GLY A C 1
ATOM 1033 O O . GLY A 1 128 ? -8.751 10.535 17.014 1.00 95.50 128 GLY A O 1
ATOM 1034 N N . THR A 1 129 ? -9.384 9.552 18.945 1.00 94.06 129 THR A N 1
ATOM 1035 C CA . THR A 1 129 ? -8.068 9.379 19.572 1.00 94.06 129 THR A CA 1
ATOM 1036 C C . THR A 1 129 ? -7.077 8.673 18.646 1.00 94.06 129 THR A C 1
ATOM 1038 O O . THR A 1 129 ? -6.014 9.210 18.341 1.00 94.06 129 THR A O 1
ATOM 1041 N N . ALA A 1 130 ? -7.458 7.541 18.045 1.00 94.62 130 ALA A N 1
ATOM 1042 C CA . ALA A 1 130 ? -6.594 6.821 17.107 1.00 94.62 130 ALA A CA 1
ATOM 1043 C C . ALA A 1 130 ? -6.331 7.588 15.798 1.00 94.62 130 ALA A C 1
ATOM 1045 O O . ALA A 1 130 ? -5.308 7.372 15.145 1.00 94.62 130 ALA A O 1
ATOM 1046 N N . LYS A 1 131 ? -7.235 8.472 15.355 1.00 95.69 131 LYS A N 1
ATOM 1047 C CA . LYS A 1 131 ? -6.957 9.369 14.216 1.00 95.69 131 LYS A CA 1
ATOM 1048 C C . LYS A 1 131 ? -5.928 10.425 14.600 1.00 95.69 131 LYS A C 1
ATOM 1050 O O . LYS A 1 131 ? -5.016 10.685 13.816 1.00 95.69 131 LYS A O 1
ATOM 1055 N N . GLU A 1 132 ? -6.067 11.012 15.782 1.00 94.94 132 GLU A N 1
ATOM 1056 C CA . GLU A 1 132 ? -5.155 12.036 16.288 1.00 94.94 132 GLU A CA 1
ATOM 1057 C C . GLU A 1 132 ? -3.764 11.473 16.567 1.00 94.94 132 GLU A C 1
ATOM 1059 O O . GLU A 1 132 ? -2.780 12.054 16.111 1.00 94.94 132 GLU A O 1
ATOM 1064 N N . ALA A 1 133 ? -3.672 10.306 17.206 1.00 93.81 133 ALA A N 1
ATOM 1065 C CA . ALA A 1 133 ? -2.412 9.616 17.454 1.00 93.81 133 ALA A CA 1
ATOM 1066 C C . ALA A 1 133 ? -1.660 9.332 16.144 1.00 93.81 133 ALA A C 1
ATOM 1068 O O . ALA A 1 133 ? -0.489 9.679 16.009 1.00 93.81 133 ALA A O 1
ATOM 1069 N N . ARG A 1 134 ? -2.344 8.810 15.112 1.00 92.56 134 ARG A N 1
ATOM 1070 C CA . ARG A 1 134 ? -1.735 8.624 13.780 1.00 92.56 134 ARG A CA 1
ATOM 1071 C C . ARG A 1 134 ? -1.278 9.935 13.148 1.00 92.56 134 ARG A C 1
ATOM 1073 O O . ARG A 1 134 ? -0.218 9.977 12.525 1.00 92.56 134 ARG A O 1
ATOM 1080 N N . LYS A 1 135 ? -2.084 10.993 13.279 1.00 91.62 135 LYS A N 1
ATOM 1081 C CA . LYS A 1 135 ? -1.743 12.316 12.753 1.00 91.62 135 LYS A CA 1
ATOM 1082 C C . LYS A 1 135 ? -0.447 12.811 13.398 1.00 91.62 135 LYS A C 1
ATOM 1084 O O . LYS A 1 135 ? 0.460 13.175 12.661 1.00 91.62 135 LYS A O 1
ATOM 1089 N N . ARG A 1 136 ? -0.324 12.735 14.730 1.00 89.50 136 ARG A N 1
ATOM 1090 C CA . ARG A 1 136 ? 0.894 13.113 15.474 1.00 89.50 136 ARG A CA 1
ATOM 1091 C C . ARG A 1 136 ? 2.127 12.352 14.984 1.00 89.50 136 ARG A C 1
ATOM 1093 O O . ARG A 1 136 ? 3.092 12.994 14.603 1.00 89.50 136 ARG A O 1
ATOM 1100 N N . VAL A 1 137 ? 2.044 11.026 14.834 1.00 87.62 137 VAL A N 1
ATOM 1101 C CA . VAL A 1 137 ? 3.160 10.212 14.303 1.00 87.62 137 VAL A CA 1
ATOM 1102 C C . VAL A 1 137 ? 3.612 10.674 12.919 1.00 87.62 137 VAL A C 1
ATOM 1104 O O . VAL A 1 137 ? 4.809 10.723 12.644 1.00 87.62 137 VAL A O 1
ATOM 1107 N N . THR A 1 138 ? 2.663 11.036 12.054 1.00 82.06 138 THR A N 1
ATOM 1108 C CA . THR A 1 138 ? 2.987 11.536 10.711 1.00 82.06 138 THR A CA 1
ATOM 1109 C C . THR A 1 138 ? 3.750 12.866 10.800 1.00 82.06 138 THR A C 1
ATOM 1111 O O . THR A 1 138 ? 4.760 13.037 10.123 1.00 82.06 138 THR A O 1
ATOM 1114 N N . PHE A 1 139 ? 3.319 13.778 11.682 1.00 75.69 139 PHE A N 1
ATOM 1115 C CA . PHE A 1 139 ? 4.005 15.053 11.930 1.00 75.69 139 PHE A CA 1
ATOM 1116 C C . PHE A 1 139 ? 5.385 14.878 12.573 1.00 75.69 139 PHE A C 1
ATOM 1118 O O . PHE A 1 139 ? 6.322 15.554 12.159 1.00 75.69 139 PHE A O 1
ATOM 1125 N N . ASP A 1 140 ? 5.540 13.968 13.534 1.00 74.19 140 ASP A N 1
ATOM 1126 C CA . ASP A 1 140 ? 6.822 13.723 14.204 1.00 74.19 140 ASP A CA 1
ATOM 1127 C C . ASP A 1 140 ? 7.861 13.152 13.234 1.00 74.19 140 ASP A C 1
ATOM 1129 O O . ASP A 1 140 ? 9.035 13.513 13.284 1.00 74.19 140 ASP A O 1
ATOM 1133 N N . ILE A 1 141 ? 7.441 12.282 12.309 1.00 66.19 141 ILE A N 1
ATOM 1134 C CA . ILE A 1 141 ? 8.311 11.785 11.235 1.00 66.19 141 ILE A CA 1
ATOM 1135 C C . ILE A 1 141 ? 8.703 12.926 10.291 1.00 66.19 141 ILE A C 1
ATOM 1137 O O . ILE A 1 141 ? 9.860 12.999 9.879 1.00 66.19 141 ILE A O 1
ATOM 1141 N N . ASP A 1 142 ? 7.781 13.832 9.973 1.00 63.03 142 ASP A N 1
ATOM 1142 C CA . ASP A 1 142 ? 8.062 14.985 9.113 1.00 63.03 142 ASP A CA 1
ATOM 1143 C C . ASP A 1 142 ? 9.010 15.994 9.776 1.00 63.03 142 ASP A C 1
ATOM 1145 O O . ASP A 1 142 ? 9.924 16.497 9.120 1.00 63.03 142 ASP A O 1
ATOM 1149 N N . GLY A 1 143 ? 8.854 16.233 11.081 1.00 58.19 143 GLY A N 1
ATOM 1150 C CA . GLY A 1 143 ? 9.752 17.071 11.877 1.00 58.19 143 GLY A CA 1
ATOM 1151 C C . GLY A 1 143 ? 11.142 16.455 12.048 1.00 58.19 143 GLY A C 1
ATOM 1152 O O . GLY A 1 143 ? 12.144 17.126 11.818 1.00 58.19 143 GLY A O 1
ATOM 1153 N N . ASN A 1 144 ? 11.219 15.159 12.357 1.00 51.81 144 ASN A N 1
ATOM 1154 C CA . ASN A 1 144 ? 12.481 14.440 12.572 1.00 51.81 144 ASN A CA 1
ATOM 1155 C C . ASN A 1 144 ? 13.258 14.171 11.262 1.00 51.81 144 ASN A C 1
ATOM 1157 O O . ASN A 1 144 ? 14.478 14.054 11.262 1.00 51.81 144 ASN A O 1
ATOM 1161 N N . LEU A 1 145 ? 12.586 14.103 10.105 1.00 46.91 145 LEU A N 1
ATOM 1162 C CA . LEU A 1 145 ? 13.267 14.015 8.802 1.00 46.91 145 LEU A CA 1
ATOM 1163 C C . LEU A 1 145 ? 13.842 15.359 8.325 1.00 46.91 145 LEU A C 1
ATOM 1165 O O . LEU A 1 145 ? 14.777 15.347 7.522 1.00 46.91 145 LEU A O 1
ATOM 1169 N N . ASN A 1 146 ? 13.315 16.485 8.818 1.00 44.50 146 ASN A N 1
ATOM 1170 C CA . ASN A 1 146 ? 13.821 17.831 8.532 1.00 44.50 146 ASN A CA 1
ATOM 1171 C C . ASN A 1 146 ? 14.770 18.374 9.617 1.00 44.50 146 ASN A C 1
ATOM 1173 O O . ASN A 1 146 ? 15.459 19.360 9.369 1.00 44.50 146 ASN A O 1
ATOM 1177 N N . GLY A 1 147 ? 14.824 17.745 10.791 1.00 38.59 147 GLY A N 1
ATOM 1178 C CA . GLY A 1 147 ? 15.680 18.125 11.912 1.00 38.59 147 GLY A CA 1
ATOM 1179 C C . GLY A 1 147 ? 16.553 16.959 12.347 1.00 38.59 147 GLY A C 1
ATOM 1180 O O . GLY A 1 147 ? 16.202 16.218 13.258 1.00 38.59 147 GLY A O 1
ATOM 1181 N N . LYS A 1 148 ? 17.709 16.797 11.700 1.00 39.19 148 LYS A N 1
ATOM 1182 C CA . LYS A 1 148 ? 18.806 16.029 12.284 1.00 39.19 148 LYS A CA 1
ATOM 1183 C C . LYS A 1 148 ? 19.553 16.962 13.236 1.00 39.19 148 LYS A C 1
ATOM 1185 O O . LYS A 1 148 ? 20.402 17.693 12.754 1.00 39.19 148 LYS A O 1
ATOM 1190 N N . GLU A 1 149 ? 19.191 16.948 14.518 1.00 37.72 149 GLU A N 1
ATOM 1191 C CA . GLU A 1 149 ? 20.074 17.136 15.686 1.00 37.72 149 GLU A CA 1
ATOM 1192 C C . GLU A 1 149 ? 19.252 17.170 16.992 1.00 37.72 149 GLU A C 1
ATOM 1194 O O . GLU A 1 149 ? 18.317 17.951 17.126 1.00 37.72 149 GLU A O 1
ATOM 1199 N N . GLU A 1 150 ? 19.621 16.263 17.905 1.00 39.88 150 GLU A N 1
ATOM 1200 C CA . GLU A 1 150 ? 19.640 16.399 19.372 1.00 39.88 150 GLU A CA 1
ATOM 1201 C C . GLU A 1 150 ? 18.408 16.993 20.092 1.00 39.88 150 GLU A C 1
ATOM 1203 O O . GLU A 1 150 ? 18.219 18.205 20.143 1.00 39.88 150 GLU A O 1
ATOM 1208 N N . ALA A 1 151 ? 17.658 16.146 20.808 1.00 34.78 151 ALA A N 1
ATOM 1209 C CA . ALA A 1 151 ? 17.126 16.519 22.123 1.00 34.78 151 ALA A CA 1
ATOM 1210 C C . ALA A 1 151 ? 16.782 15.270 22.945 1.00 34.78 151 ALA A C 1
ATOM 1212 O O . ALA A 1 151 ? 15.785 14.584 22.710 1.00 34.78 151 ALA A O 1
ATOM 1213 N N . ASP A 1 152 ? 17.671 15.017 23.899 1.00 32.91 152 ASP A N 1
ATOM 1214 C CA . ASP A 1 152 ? 17.602 14.061 24.992 1.00 32.91 152 ASP A CA 1
ATOM 1215 C C . ASP A 1 152 ? 16.305 14.190 25.815 1.00 32.91 152 ASP A C 1
ATOM 1217 O O . ASP A 1 152 ? 15.657 15.241 25.882 1.00 32.91 152 ASP A O 1
ATOM 1221 N N . GLY A 1 153 ? 15.906 13.076 26.417 1.00 38.22 153 GLY A N 1
ATOM 1222 C CA . GLY A 1 153 ? 14.638 12.922 27.102 1.00 38.22 153 GLY A CA 1
ATOM 1223 C C . GLY A 1 153 ? 14.606 13.616 28.458 1.00 38.22 153 GLY A C 1
ATOM 1224 O O . GLY A 1 153 ? 15.486 13.440 29.289 1.00 38.22 153 GLY A O 1
ATOM 1225 N N . LYS A 1 154 ? 13.498 14.305 28.736 1.00 31.98 154 LYS A N 1
ATOM 1226 C CA . LYS A 1 154 ? 12.917 14.393 30.082 1.00 31.98 154 LYS A CA 1
ATOM 1227 C C . LYS A 1 154 ? 11.460 14.839 29.983 1.00 31.98 154 LYS A C 1
ATOM 1229 O O . LYS A 1 154 ? 11.165 15.952 29.561 1.00 31.98 154 LYS A O 1
ATOM 1234 N N . ARG A 1 155 ? 10.533 13.967 30.384 1.00 34.16 155 ARG A N 1
ATOM 1235 C CA . ARG A 1 155 ? 9.195 14.371 30.831 1.00 34.16 155 ARG A CA 1
ATOM 1236 C C . ARG A 1 155 ? 9.102 13.991 32.299 1.00 34.16 155 ARG A C 1
ATOM 1238 O O . ARG A 1 155 ? 8.922 12.823 32.626 1.00 34.16 155 ARG A O 1
ATOM 1245 N N . GLU A 1 156 ? 9.323 14.987 33.148 1.00 30.14 156 GLU A N 1
ATOM 1246 C CA . GLU A 1 156 ? 9.000 14.936 34.570 1.00 30.14 156 GLU A CA 1
ATOM 1247 C C . GLU A 1 156 ? 7.472 14.847 34.684 1.00 30.14 156 GLU A C 1
ATOM 1249 O O . GLU A 1 156 ? 6.735 15.586 34.024 1.00 30.14 156 GLU A O 1
ATOM 1254 N N . ALA A 1 157 ? 7.014 13.874 35.462 1.00 34.88 157 ALA A N 1
ATOM 1255 C CA . ALA A 1 157 ? 5.632 13.740 35.868 1.00 34.88 157 ALA A CA 1
ATOM 1256 C C . ALA A 1 157 ? 5.444 14.560 37.143 1.00 34.88 157 ALA A C 1
ATOM 1258 O O . ALA A 1 157 ? 6.052 14.235 38.154 1.00 34.88 157 ALA A O 1
ATOM 1259 N N . ASP A 1 158 ? 4.564 15.556 37.108 1.00 29.00 158 ASP A N 1
ATOM 1260 C CA . ASP A 1 158 ? 4.006 16.143 38.321 1.00 29.00 158 ASP A CA 1
ATOM 1261 C C . ASP A 1 158 ? 2.491 16.223 38.189 1.00 29.00 158 ASP A C 1
ATOM 1263 O O . ASP A 1 158 ? 1.933 16.761 37.230 1.00 29.00 158 ASP A O 1
ATOM 1267 N N . GLY A 1 159 ? 1.836 15.574 39.146 1.00 28.39 159 GLY A N 1
ATOM 1268 C CA . GLY A 1 159 ? 0.397 15.449 39.231 1.00 28.39 159 GLY A CA 1
ATOM 1269 C C . GLY A 1 159 ? -0.262 16.465 40.160 1.00 28.39 159 GLY A C 1
ATOM 1270 O O . GLY A 1 159 ? 0.383 17.263 40.832 1.00 28.39 159 GLY A O 1
ATOM 1271 N N . LYS A 1 160 ? -1.578 16.252 40.260 1.00 28.55 160 LYS A N 1
ATOM 1272 C CA . LYS A 1 160 ? -2.561 16.747 41.237 1.00 28.55 160 LYS A CA 1
ATOM 1273 C C . LYS A 1 16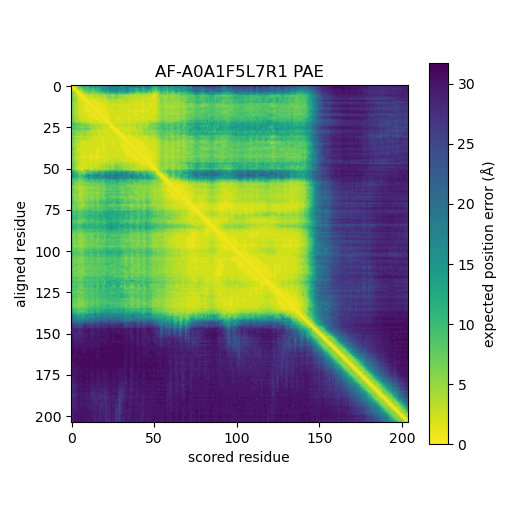0 ? -3.224 18.098 40.947 1.00 28.55 160 LYS A C 1
ATOM 1275 O O . LYS A 1 160 ? -2.609 19.154 40.947 1.00 28.55 160 LYS A O 1
ATOM 1280 N N . GLY A 1 161 ? -4.547 18.008 40.823 1.00 27.16 161 GLY A N 1
ATOM 1281 C CA . GLY A 1 161 ? -5.512 19.101 40.832 1.00 27.16 161 GLY A CA 1
ATOM 1282 C C . GLY A 1 161 ? -6.917 18.515 40.699 1.00 27.16 161 GLY A C 1
ATOM 1283 O O . GLY A 1 161 ? -7.429 18.379 39.594 1.00 27.16 161 GLY A O 1
ATOM 1284 N N . GLU A 1 162 ? -7.477 18.071 41.820 1.00 26.41 162 GLU A N 1
ATOM 1285 C CA . GLU A 1 162 ? -8.828 17.519 41.953 1.00 26.41 162 GLU A CA 1
ATOM 1286 C C . GLU A 1 162 ? -9.870 18.651 42.092 1.00 26.41 162 GLU A C 1
ATOM 1288 O O . GLU A 1 162 ? -9.558 19.686 42.673 1.00 26.41 162 GLU A O 1
ATOM 1293 N N . ALA A 1 163 ? -11.073 18.401 41.551 1.00 28.36 163 ALA A N 1
ATOM 1294 C CA . ALA A 1 163 ? -12.411 18.958 41.835 1.00 28.36 163 ALA A CA 1
ATOM 1295 C C . ALA A 1 163 ? -12.624 20.487 41.992 1.00 28.36 163 ALA A C 1
ATOM 1297 O O . ALA A 1 163 ? -12.086 21.126 42.884 1.00 28.36 163 ALA A O 1
ATOM 1298 N N . ASP A 1 164 ? -13.533 21.079 41.198 1.00 26.36 164 ASP A N 1
ATOM 1299 C CA . ASP A 1 164 ? -14.968 21.199 41.546 1.00 26.36 164 ASP A CA 1
ATOM 1300 C C . ASP A 1 164 ? -15.757 22.107 40.567 1.00 26.36 164 ASP A C 1
ATOM 1302 O O . ASP A 1 164 ? -15.239 23.083 40.029 1.00 26.36 164 ASP A O 1
ATOM 1306 N N . GLY A 1 165 ? -17.061 21.837 40.417 1.00 25.84 165 GLY A N 1
ATOM 1307 C CA . GLY A 1 165 ? -18.061 22.909 40.280 1.00 25.84 165 GLY A CA 1
ATOM 1308 C C . GLY A 1 165 ? -18.512 23.437 38.900 1.00 25.84 165 GLY A C 1
ATOM 1309 O O . GLY A 1 165 ? -18.135 24.522 38.481 1.00 25.84 165 GLY A O 1
ATOM 1310 N N . LYS A 1 166 ? -19.575 22.805 38.372 1.00 26.02 166 LYS A N 1
ATOM 1311 C CA . LYS A 1 166 ? -20.883 23.446 38.056 1.00 26.02 166 LYS A CA 1
ATOM 1312 C C . LYS A 1 166 ? -21.077 24.301 36.769 1.00 26.02 166 LYS A C 1
ATOM 1314 O O . LYS A 1 166 ? -20.765 25.478 36.710 1.00 26.02 166 LYS A O 1
ATOM 1319 N N . SER A 1 167 ? -21.916 23.735 35.883 1.00 27.62 167 SER A N 1
ATOM 1320 C CA . SER A 1 167 ? -23.095 24.340 35.205 1.00 27.62 167 SER A CA 1
ATOM 1321 C C . SER A 1 167 ? -22.920 25.475 34.174 1.00 27.62 167 SER A C 1
ATOM 1323 O O . SER A 1 167 ? -22.692 26.622 34.532 1.00 27.62 167 SER A O 1
ATOM 1325 N N . LYS A 1 168 ? -23.297 25.219 32.909 1.00 30.27 168 LYS A N 1
ATOM 1326 C CA . LYS A 1 168 ? -24.617 25.604 32.354 1.00 30.27 168 LYS A CA 1
ATOM 1327 C C . LYS A 1 168 ? -24.775 25.196 30.884 1.00 30.27 168 LYS A C 1
ATOM 1329 O O . LYS A 1 168 ? -23.931 25.436 30.033 1.00 30.27 168 LYS A O 1
ATOM 1334 N N . ASN A 1 169 ? -25.944 24.622 30.640 1.00 26.09 169 ASN A N 1
ATOM 1335 C CA . ASN A 1 169 ? -26.622 24.369 29.376 1.00 26.09 169 ASN A CA 1
ATOM 1336 C C . ASN A 1 169 ? -26.768 25.644 28.518 1.00 26.09 169 ASN A C 1
ATOM 1338 O O . ASN A 1 169 ? -27.235 26.646 29.050 1.00 26.09 169 ASN A O 1
ATOM 1342 N N . THR A 1 170 ? -26.518 25.580 27.204 1.00 28.23 170 THR A N 1
ATOM 1343 C CA . THR A 1 170 ? -27.414 26.208 26.214 1.00 28.23 170 THR A CA 1
ATOM 1344 C C . THR A 1 170 ? -27.452 25.419 24.906 1.00 28.23 170 THR A C 1
ATOM 1346 O O . THR A 1 170 ? -26.452 24.961 24.361 1.00 28.23 170 THR A O 1
ATOM 1349 N N . LYS A 1 171 ? -28.692 25.269 24.460 1.00 26.47 171 LYS A N 1
ATOM 1350 C CA . LYS A 1 171 ? -29.223 24.600 23.284 1.00 26.47 171 LYS A CA 1
ATOM 1351 C C . LYS A 1 171 ? -29.104 25.523 22.066 1.00 26.47 171 LYS A C 1
ATOM 1353 O O . LYS A 1 171 ? -29.384 26.712 22.180 1.00 26.47 171 LYS A O 1
ATOM 1358 N N . GLY A 1 172 ? -28.776 24.961 20.906 1.00 27.66 172 GLY A N 1
ATOM 1359 C CA . GLY A 1 172 ? -28.809 25.650 19.616 1.00 27.66 172 GLY A CA 1
ATOM 1360 C C . GLY A 1 172 ? -29.019 24.655 18.477 1.00 27.66 172 GLY A C 1
ATOM 1361 O O . GLY A 1 172 ? -28.061 24.162 17.892 1.00 27.66 172 GLY A O 1
ATOM 1362 N N . GLU A 1 173 ? -30.283 24.325 18.212 1.00 25.19 173 GLU A N 1
ATOM 1363 C CA . GLU A 1 173 ? -30.747 23.675 16.980 1.00 25.19 173 GLU A CA 1
ATOM 1364 C C . GLU A 1 173 ? -30.461 24.562 15.758 1.00 25.19 173 GLU A C 1
ATOM 1366 O O . GLU A 1 173 ? -30.541 25.785 15.859 1.00 25.19 173 GLU A O 1
ATOM 1371 N N . GLY A 1 174 ? -30.227 23.967 14.579 1.00 27.12 174 GLY A N 1
ATOM 1372 C CA . GLY A 1 174 ? -30.279 24.753 13.343 1.00 27.12 174 GLY A CA 1
ATOM 1373 C C . GLY A 1 174 ? -29.654 24.159 12.083 1.00 27.12 174 GLY A C 1
ATOM 1374 O O . GLY A 1 174 ? -28.660 24.672 11.598 1.00 27.12 174 GLY A O 1
ATOM 1375 N N . SER A 1 175 ? -30.288 23.126 11.521 1.00 24.64 175 SER A N 1
ATOM 1376 C CA . SER A 1 175 ? -30.599 23.002 10.082 1.00 24.64 175 SER A CA 1
ATOM 1377 C C . SER A 1 175 ? -29.567 23.471 9.021 1.00 24.64 175 SER A C 1
ATOM 1379 O O . SER A 1 175 ? -29.459 24.655 8.719 1.00 24.64 175 SER A O 1
ATOM 1381 N N . GLY A 1 176 ? -29.125 22.515 8.192 1.00 25.91 176 GLY A N 1
ATOM 1382 C CA . GLY A 1 176 ? -29.569 22.538 6.791 1.00 25.91 176 GLY A CA 1
ATOM 1383 C C . GLY A 1 176 ? -28.534 22.720 5.667 1.00 25.91 176 GLY A C 1
ATOM 1384 O O . GLY A 1 176 ? -27.841 23.721 5.572 1.00 25.91 176 GLY A O 1
ATOM 1385 N N . LYS A 1 177 ? -28.663 21.798 4.700 1.00 30.47 177 LYS A N 1
ATOM 1386 C CA . LYS A 1 177 ? -28.487 21.935 3.236 1.00 30.47 177 LYS A CA 1
ATOM 1387 C C . LYS A 1 177 ? -27.152 21.540 2.573 1.00 30.47 177 LYS A C 1
ATOM 1389 O O . LYS A 1 177 ? -26.164 22.254 2.529 1.00 30.47 177 LYS A O 1
ATOM 1394 N N . LYS A 1 178 ? -27.284 20.385 1.906 1.00 31.48 178 LYS A N 1
ATOM 1395 C CA . LYS A 1 178 ? -26.738 19.931 0.615 1.00 31.48 178 LYS A CA 1
ATOM 1396 C C . LYS A 1 178 ? -26.221 21.019 -0.347 1.00 31.48 178 LYS A C 1
ATOM 1398 O O . LYS A 1 178 ? -26.975 21.912 -0.715 1.00 31.48 178 LYS A O 1
ATOM 1403 N N . ALA A 1 179 ? -25.054 20.751 -0.937 1.00 32.22 179 ALA A N 1
ATOM 1404 C CA . ALA A 1 179 ? -24.737 20.891 -2.370 1.00 32.22 179 ALA A CA 1
ATOM 1405 C C . ALA A 1 179 ? -23.405 20.136 -2.616 1.00 32.22 179 ALA A C 1
ATOM 1407 O O . ALA A 1 179 ? -22.457 20.335 -1.875 1.00 32.22 179 ALA A O 1
ATOM 1408 N N . GLY A 1 180 ? -23.219 19.197 -3.545 1.00 29.16 180 GLY A N 1
ATOM 1409 C CA . GLY A 1 180 ? -23.969 18.905 -4.756 1.00 29.16 180 GLY A CA 1
ATOM 1410 C C . GLY A 1 180 ? -23.386 19.611 -5.980 1.00 29.16 180 GLY A C 1
ATOM 1411 O O . GLY A 1 180 ? -24.152 20.260 -6.681 1.00 29.16 180 GLY A O 1
ATOM 1412 N N . THR A 1 181 ? -22.080 19.488 -6.268 1.00 31.61 181 THR A N 1
ATOM 1413 C CA . THR A 1 181 ? -21.517 20.012 -7.528 1.00 31.61 181 THR A CA 1
ATOM 1414 C C . THR A 1 181 ? -20.971 18.912 -8.431 1.00 31.61 181 THR A C 1
ATOM 1416 O O . THR A 1 181 ? -20.077 18.137 -8.100 1.00 31.61 181 THR A O 1
ATOM 1419 N N . LYS A 1 182 ? -21.618 18.885 -9.595 1.00 33.25 182 LYS A N 1
ATOM 1420 C CA . LYS A 1 182 ? -21.544 17.987 -10.738 1.00 33.25 182 LYS A CA 1
ATOM 1421 C C . LYS A 1 182 ? -20.144 17.852 -11.340 1.00 33.25 182 LYS A C 1
ATOM 1423 O O . LYS A 1 182 ? -19.441 18.829 -11.582 1.00 33.25 182 LYS A O 1
ATOM 1428 N N . ARG A 1 183 ? -19.846 16.611 -11.732 1.00 31.47 183 ARG A N 1
ATOM 1429 C CA . ARG A 1 183 ? -18.876 16.248 -12.769 1.00 31.47 183 ARG A CA 1
ATOM 1430 C C . ARG A 1 183 ? -19.291 16.909 -14.087 1.00 31.47 183 ARG A C 1
ATOM 1432 O O . ARG A 1 183 ? -20.426 16.727 -14.525 1.00 31.47 183 ARG A O 1
ATOM 1439 N N . LYS A 1 184 ? -18.382 17.642 -14.731 1.00 32.62 184 LYS A N 1
ATOM 1440 C CA . LYS A 1 184 ? -18.567 18.127 -16.103 1.00 32.62 184 LYS A CA 1
ATOM 1441 C C . LYS A 1 184 ? -17.818 17.188 -17.045 1.00 32.62 184 LYS A C 1
ATOM 1443 O O . LYS A 1 184 ? -16.593 17.210 -17.110 1.00 32.62 184 LYS A O 1
ATOM 1448 N N . ALA A 1 185 ? -18.577 16.336 -17.728 1.00 30.91 185 ALA A N 1
ATOM 1449 C CA . ALA A 1 185 ? -18.122 15.611 -18.903 1.00 30.91 185 ALA A CA 1
ATOM 1450 C C . ALA A 1 185 ? -17.858 16.610 -20.041 1.00 30.91 185 ALA A C 1
ATOM 1452 O O . ALA A 1 185 ? -18.619 17.564 -20.219 1.00 30.91 185 ALA A O 1
ATOM 1453 N N . LYS A 1 186 ? -16.791 16.385 -20.808 1.00 32.22 186 LYS A N 1
ATOM 1454 C CA . LYS A 1 186 ? -16.553 17.059 -22.085 1.00 32.22 186 LYS A CA 1
ATOM 1455 C C . LYS A 1 186 ? -16.263 15.988 -23.137 1.00 32.22 186 LYS A C 1
ATOM 1457 O O . LYS A 1 186 ? -15.188 15.400 -23.162 1.00 32.2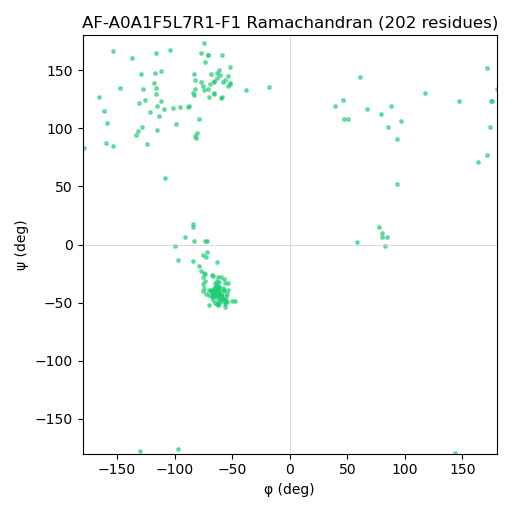2 186 LYS A O 1
ATOM 1462 N N . SER A 1 187 ? -17.290 15.701 -23.928 1.00 31.58 187 SER A N 1
ATOM 1463 C CA . SER A 1 187 ? -17.259 15.080 -25.255 1.00 31.58 187 SER A CA 1
ATOM 1464 C C . SER A 1 187 ? -16.434 15.956 -26.217 1.00 31.58 187 SER A C 1
ATOM 1466 O O . SER A 1 187 ? -16.532 17.178 -26.141 1.00 31.58 187 SER A O 1
ATOM 1468 N N . GLN A 1 188 ? -15.425 15.370 -26.882 1.00 34.16 188 GLN A N 1
ATOM 1469 C CA . GLN A 1 188 ? -15.321 15.038 -28.327 1.00 34.16 188 GLN A CA 1
ATOM 1470 C C . GLN A 1 188 ? -15.403 16.228 -29.321 1.00 34.16 188 GLN A C 1
ATOM 1472 O O . GLN A 1 188 ? -16.131 17.183 -29.072 1.00 34.16 188 GLN A O 1
ATOM 1477 N N . PRO A 1 189 ? -14.638 16.186 -30.434 1.00 35.97 189 PRO A N 1
ATOM 1478 C CA . PRO A 1 189 ? -15.064 15.401 -31.598 1.00 35.97 189 PRO A CA 1
ATOM 1479 C C . PRO A 1 189 ? -14.007 14.437 -32.153 1.00 35.97 189 PRO A C 1
ATOM 1481 O O . PRO A 1 189 ? -12.806 14.692 -32.134 1.00 35.97 189 PRO A O 1
ATOM 1484 N N . ALA A 1 190 ? -14.522 13.322 -32.665 1.00 32.62 190 ALA A N 1
ATOM 1485 C CA . ALA A 1 190 ? -13.859 12.429 -33.595 1.00 32.62 190 ALA A CA 1
ATOM 1486 C C . ALA A 1 190 ? -13.818 13.068 -34.991 1.00 32.62 190 ALA A C 1
ATOM 1488 O O . ALA A 1 190 ? -14.851 13.526 -35.481 1.00 32.62 190 ALA A O 1
ATOM 1489 N N . GLU A 1 191 ? -12.656 13.043 -35.635 1.00 33.06 191 GLU A N 1
ATOM 1490 C CA . GLU A 1 191 ? -12.524 13.344 -37.056 1.00 33.06 191 GLU A CA 1
ATOM 1491 C C . GLU A 1 191 ? -12.549 12.021 -37.826 1.00 33.06 191 GLU A C 1
ATOM 1493 O O . GLU A 1 191 ? -11.769 11.099 -37.572 1.00 33.06 191 GLU A O 1
ATOM 1498 N N . LYS A 1 192 ? -13.563 11.899 -38.681 1.00 35.38 192 LYS A N 1
ATOM 1499 C CA . LYS A 1 192 ? -13.757 10.801 -39.617 1.00 35.38 192 LYS A CA 1
ATOM 1500 C C . LYS A 1 192 ? -13.010 11.179 -40.888 1.00 35.38 192 LYS A C 1
ATOM 1502 O O . LYS A 1 192 ? -13.437 12.123 -41.535 1.00 35.38 192 LYS A O 1
ATOM 1507 N N . ASP A 1 193 ? -12.015 10.395 -41.277 1.00 35.69 193 ASP A N 1
ATOM 1508 C CA . ASP A 1 193 ? -11.642 10.288 -42.684 1.00 35.69 193 ASP A CA 1
ATOM 1509 C C . ASP A 1 193 ? -11.960 8.874 -43.152 1.00 35.69 193 ASP A C 1
ATOM 1511 O O . ASP A 1 193 ? -11.393 7.875 -42.708 1.00 35.69 193 ASP A O 1
ATOM 1515 N N . ASN A 1 194 ? -12.964 8.814 -44.012 1.00 34.62 194 ASN A N 1
ATOM 1516 C CA . ASN A 1 194 ? -13.475 7.627 -44.655 1.00 34.62 194 ASN A CA 1
ATOM 1517 C C . ASN A 1 194 ? -13.578 8.012 -46.128 1.00 34.62 194 ASN A C 1
ATOM 1519 O O . ASN A 1 194 ? -14.517 8.714 -46.467 1.00 34.62 194 ASN A O 1
ATOM 1523 N N . ASP A 1 195 ? -12.578 7.654 -46.941 1.00 35.38 195 ASP A N 1
ATOM 1524 C CA . ASP A 1 195 ? -12.730 7.335 -48.369 1.00 35.38 195 ASP A CA 1
ATOM 1525 C C . ASP A 1 195 ? -11.371 7.097 -49.054 1.00 35.38 195 ASP A C 1
ATOM 1527 O O . ASP A 1 195 ? -10.693 8.025 -49.485 1.00 35.38 195 ASP A O 1
ATOM 1531 N N . ARG A 1 196 ? -11.009 5.820 -49.261 1.00 37.28 196 ARG A N 1
ATOM 1532 C CA . ARG A 1 196 ? -10.532 5.371 -50.585 1.00 37.28 196 ARG A CA 1
ATOM 1533 C C . ARG A 1 196 ? -10.645 3.855 -50.767 1.00 37.28 196 ARG A C 1
ATOM 1535 O O . ARG A 1 196 ? -9.742 3.079 -50.491 1.00 37.28 196 ARG A O 1
ATOM 1542 N N . ILE A 1 197 ? -11.830 3.477 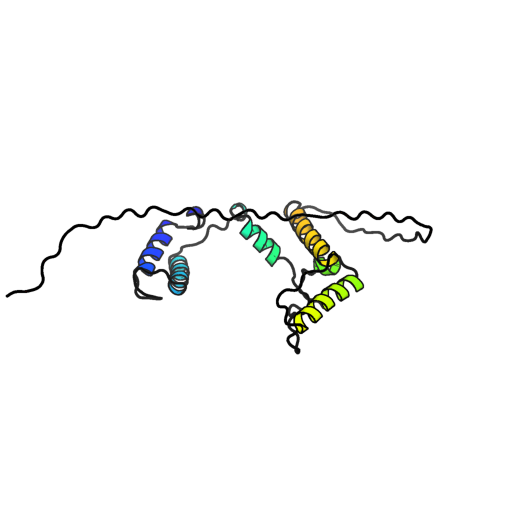-51.237 1.00 42.78 197 ILE A N 1
ATOM 1543 C CA . ILE A 1 197 ? -12.082 2.635 -52.415 1.00 42.78 197 ILE A CA 1
ATOM 1544 C C . ILE A 1 197 ? -11.317 1.300 -52.530 1.00 42.78 197 ILE A C 1
ATOM 1546 O O . ILE A 1 197 ? -10.156 1.199 -52.912 1.00 42.78 197 ILE A O 1
ATOM 1550 N N . LYS A 1 198 ? -12.127 0.258 -52.325 1.00 38.06 198 LYS A N 1
ATOM 1551 C CA . LYS A 1 198 ? -12.049 -1.123 -52.812 1.00 38.06 198 LYS A CA 1
ATOM 1552 C C . LYS A 1 198 ? -11.536 -1.234 -54.259 1.00 38.06 198 LYS A C 1
ATOM 1554 O O . LYS A 1 198 ? -12.126 -0.648 -55.156 1.00 38.06 198 LYS A O 1
ATOM 1559 N N . SER A 1 199 ? -10.594 -2.139 -54.515 1.00 37.75 199 SER A N 1
ATOM 1560 C CA . SER A 1 199 ? -10.771 -3.250 -55.473 1.00 37.75 199 SER A CA 1
ATOM 1561 C C . SER A 1 199 ? -9.472 -4.043 -55.611 1.00 37.75 199 SER A C 1
ATOM 1563 O O . SER A 1 199 ? -8.442 -3.469 -55.916 1.00 37.75 199 SER A O 1
ATOM 1565 N N . LEU A 1 200 ? -9.528 -5.354 -55.351 1.00 39.22 200 LEU A N 1
ATOM 1566 C CA . LEU A 1 200 ? -8.807 -6.421 -56.070 1.00 39.22 200 LEU A CA 1
ATOM 1567 C C . LEU A 1 200 ? -8.984 -7.744 -55.309 1.00 39.22 200 LEU A C 1
ATOM 1569 O O . LEU A 1 200 ? -8.111 -8.244 -54.607 1.00 39.22 200 LEU A O 1
ATOM 1573 N N . ARG A 1 201 ? -10.172 -8.334 -55.471 1.00 43.75 201 ARG A N 1
ATOM 1574 C CA . ARG A 1 201 ? -10.335 -9.790 -55.479 1.00 43.75 201 ARG A CA 1
ATOM 1575 C C . ARG A 1 201 ? -11.097 -10.174 -56.744 1.00 43.75 201 ARG A C 1
ATOM 1577 O O . ARG A 1 201 ? -12.159 -9.622 -57.007 1.00 43.75 201 ARG A O 1
ATOM 1584 N N . LYS A 1 202 ? -10.566 -11.209 -57.402 1.00 42.38 202 LYS A N 1
ATOM 1585 C CA . LYS A 1 202 ? -11.168 -12.113 -58.400 1.00 42.38 202 LYS A CA 1
ATOM 1586 C C . LYS A 1 202 ? -11.180 -11.707 -59.882 1.00 42.38 202 LYS A C 1
ATOM 1588 O O . LYS A 1 202 ? -12.112 -11.061 -60.354 1.00 42.38 202 LYS A O 1
ATOM 1593 N N . ARG A 1 203 ? -10.223 -12.317 -60.598 1.00 47.88 203 ARG A N 1
ATOM 1594 C CA . ARG A 1 203 ? -10.305 -13.169 -61.818 1.00 47.88 203 ARG A CA 1
ATOM 1595 C C . ARG A 1 203 ? -9.027 -12.897 -62.630 1.00 47.88 203 ARG A C 1
ATOM 1597 O O . ARG A 1 203 ? -8.717 -11.740 -62.863 1.00 47.88 203 ARG A O 1
ATOM 1604 N N . LYS A 1 204 ? -8.207 -13.887 -62.971 1.00 46.12 204 LYS A N 1
ATOM 1605 C CA . LYS A 1 204 ? -8.496 -15.091 -63.755 1.00 46.12 204 LYS A CA 1
ATOM 1606 C C . LYS A 1 204 ? -7.454 -16.166 -63.452 1.00 46.12 204 LYS A C 1
ATOM 1608 O O . LYS A 1 204 ? -6.317 -15.766 -63.128 1.00 46.12 204 LYS A O 1
#

Foldseek 3Di:
DPPCLFKPDSPLLVVLLQVLCQDPPPHHRNDDDPRSVVSSVVVCVVVVMDTDPDVVPDDPVSVVVVLVVPFQKAFLVRHPAQQDPLRAGFDIAGPQLSVQDDPVLSCVQRVQRRVCVNVVNPDGDGDPSSVVSRVVSVVVSVVCVVDPDDDDDDDDDDDDDDDDDDDDDDDDDDDDDDDDDDDDDDDDDDDDDDDDDDDDDDDD

Organism: Penicillium arizonense (NCBI:txid1835702)

Mean predicted aligned error: 16.46 Å

Solvent-accessible surface area (backbone atoms only — not comparable to full-atom values): 13092 Å² total; per-residue (Å²): 129,82,65,60,77,47,31,70,40,51,67,60,44,53,51,41,45,52,55,42,29,56,28,70,60,56,47,60,54,76,46,90,39,75,55,29,53,54,50,35,55,50,51,31,44,73,74,72,38,51,66,51,75,50,83,86,70,53,50,74,67,55,51,49,48,55,53,60,70,68,45,56,59,18,25,91,90,64,38,80,66,38,72,47,95,86,73,23,32,50,35,74,44,40,48,68,23,56,72,68,43,56,72,67,62,50,47,55,41,28,51,53,26,31,54,35,26,68,73,68,37,91,77,59,83,72,41,72,67,60,47,50,26,46,50,50,48,54,50,52,52,54,52,51,73,73,47,88,73,88,82,84,90,82,83,84,87,83,85,88,85,81,87,83,85,84,90,82,90,84,88,81,86,80,84,89,83,90,81,87,82,81,87,80,85,78,82,81,83,86,85,84,86,86,86,84,80,89,85,91,80,91,86,133

Secondary structure (DSSP, 8-state):
---GGGBS-HHHHHHHHHHHHHSSTTSSTT---HHHHHHHHHHHHHTT--B---GGG--HHHHHHHHHHHS-EE-TTS-S--B-TTS-B---EEHHHHHTS-HHHHHHHHHHHHHHHHTT-S--PPPHHHHHHHHHHHHHHHHHHH--S----------------------------------------PPP------------